Protein AF-A0A5C6XB79-F1 (afdb_monomer_lite)

Sequence (217 aa):
MNAVALRLKPFRTILVDLIAFAVGLALALYGEWRAEELVWTLWLASLLVGGGTLLTMIFHDAFWPPEMENYGVPGPAFRVAKALALIIFFSIHFGMFHAIHAVFVWAFLPLAEEPSPALAWKYLPSMLPFVLMLAVGARERLLKSVRSFEPMAPYANVFRMHLLIFFFAGAAYFKLSPLWIFIVVYVVYFFPLRPKAKDEVSEPSASAEGARVSAAR

pLDDT: mean 78.88, std 11.83, range [42.53, 96.38]

Radius of gyration: 22.37 Å; chains: 1; bounding box: 43×63×68 Å

Organism: NCBI:txid2600176

InterPro domains:
  IPR045466 Protein of unknown function DUF6498 [PF20108] (18-185)

Foldseek 3Di:
DDPQDKDFDDPVLLVLLVVLLVVLVVLCVVVVPDPLNVLLLVLVLCVVLLVLLLVLLLVCCVVPPPDDDPPVDPSVVVSVVVNVVSVVCCCVPVVVVSLVVQVLSCVQRNPDPDDDPCVSVVCCVVSVVSSVSVSSSCVVVSVCSNPDDDPCVVVVVVVLSVVLSVVSSVCSVVVPDVVVNSVVCCCSRSPRIDRDPPPPPPPPPVVVVVVVVVVVD

Structure (mmCIF, N/CA/C/O backbone):
data_AF-A0A5C6XB79-F1
#
_entry.id   AF-A0A5C6XB79-F1
#
loop_
_atom_site.group_PDB
_atom_site.id
_atom_site.type_symbol
_atom_site.label_atom_id
_atom_site.label_alt_id
_atom_site.label_comp_id
_atom_site.label_asym_id
_atom_site.label_entity_id
_atom_site.label_seq_id
_atom_site.pdbx_PDB_ins_code
_atom_site.Cartn_x
_atom_site.Cartn_y
_atom_site.Cartn_z
_atom_site.occupancy
_atom_site.B_iso_or_equiv
_atom_site.auth_seq_id
_atom_site.auth_comp_id
_atom_site.auth_asym_id
_atom_site.auth_atom_id
_atom_site.pdbx_PDB_model_num
ATOM 1 N N . MET A 1 1 ? -22.048 -20.430 -15.921 1.00 42.53 1 MET A N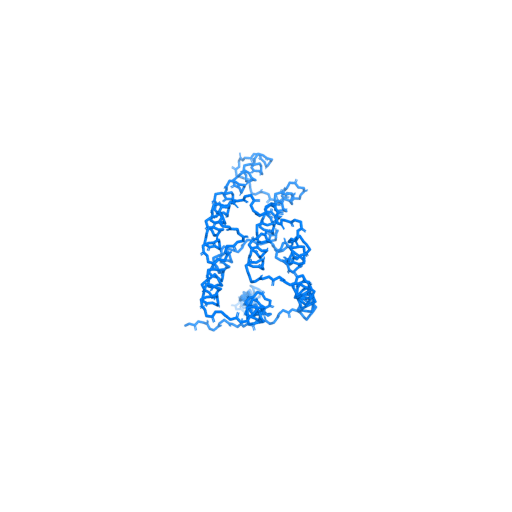 1
ATOM 2 C CA . MET A 1 1 ? -21.186 -19.843 -14.869 1.00 42.53 1 MET A CA 1
ATOM 3 C C . MET A 1 1 ? -20.152 -20.892 -14.494 1.00 42.53 1 MET A C 1
ATOM 5 O O . MET A 1 1 ? -20.540 -21.936 -13.993 1.00 42.53 1 MET A O 1
ATOM 9 N N . ASN A 1 2 ? -18.874 -20.684 -14.820 1.00 44.94 2 ASN A N 1
ATOM 10 C CA . ASN A 1 2 ? -17.821 -21.651 -14.488 1.00 44.94 2 ASN A CA 1
ATOM 11 C C . ASN A 1 2 ? -17.489 -21.532 -12.998 1.00 44.94 2 ASN A C 1
ATOM 13 O O . ASN A 1 2 ? -17.161 -20.439 -12.536 1.00 44.94 2 ASN A O 1
ATOM 17 N N . ALA A 1 3 ? -17.589 -22.632 -12.254 1.00 52.16 3 ALA A N 1
ATOM 18 C CA . ALA A 1 3 ? -17.181 -22.666 -10.856 1.00 52.16 3 ALA A CA 1
ATOM 19 C C . ALA A 1 3 ? -15.677 -22.360 -10.765 1.00 52.16 3 ALA A C 1
ATOM 21 O O . ALA A 1 3 ? -14.851 -23.073 -11.336 1.00 52.16 3 ALA A O 1
ATOM 22 N N . VAL A 1 4 ? -15.318 -21.274 -10.079 1.00 56.50 4 VAL A N 1
ATOM 23 C CA . VAL A 1 4 ? -13.918 -20.945 -9.793 1.00 56.50 4 VAL A CA 1
ATOM 24 C C . VAL A 1 4 ? -13.419 -21.971 -8.782 1.00 56.50 4 VAL A C 1
ATOM 26 O O . VAL A 1 4 ? -13.780 -21.914 -7.609 1.00 56.50 4 VAL A O 1
ATOM 29 N N . ALA A 1 5 ? -12.612 -22.934 -9.228 1.00 67.44 5 ALA A N 1
ATOM 30 C CA . ALA A 1 5 ? -11.935 -23.844 -8.314 1.00 67.44 5 ALA A CA 1
ATOM 31 C C . ALA A 1 5 ? -10.962 -23.029 -7.448 1.00 67.44 5 ALA A C 1
ATOM 33 O O . ALA A 1 5 ? -10.125 -22.289 -7.966 1.00 67.44 5 ALA A O 1
ATOM 34 N N . LEU A 1 6 ? -11.088 -23.136 -6.129 1.00 72.88 6 LEU A N 1
ATOM 35 C CA . LEU A 1 6 ? -10.254 -22.412 -5.175 1.00 72.88 6 LEU A CA 1
ATOM 36 C C . LEU A 1 6 ? -9.150 -23.342 -4.659 1.00 72.88 6 LEU A C 1
ATOM 38 O O . LEU A 1 6 ? -9.417 -24.480 -4.279 1.00 72.88 6 LEU A O 1
ATOM 42 N N . ARG A 1 7 ? -7.903 -22.864 -4.640 1.00 78.31 7 ARG A N 1
ATOM 43 C CA . ARG A 1 7 ? -6.744 -23.583 -4.090 1.00 78.31 7 ARG A CA 1
ATOM 44 C C . ARG A 1 7 ? -6.213 -22.850 -2.862 1.00 78.31 7 ARG A C 1
ATOM 46 O O . ARG A 1 7 ? -6.082 -21.626 -2.877 1.00 78.31 7 ARG A O 1
ATOM 53 N N . LEU A 1 8 ? -5.857 -23.601 -1.823 1.00 77.94 8 LEU A N 1
ATOM 54 C CA . LEU A 1 8 ? -5.193 -23.053 -0.641 1.00 77.94 8 LEU A CA 1
ATOM 55 C C . LEU A 1 8 ? -3.752 -22.624 -0.955 1.00 77.94 8 LEU A C 1
ATOM 57 O O . LEU A 1 8 ? -3.039 -23.266 -1.733 1.00 77.94 8 LEU A O 1
ATOM 61 N N . LYS A 1 9 ? -3.311 -21.531 -0.326 1.00 79.06 9 LYS A N 1
ATOM 62 C CA . LYS A 1 9 ? -1.898 -21.119 -0.292 1.00 79.06 9 LYS A CA 1
ATOM 63 C C . LYS A 1 9 ? -1.005 -22.232 0.301 1.00 79.06 9 LYS A C 1
ATOM 65 O O . LYS A 1 9 ? -1.481 -23.034 1.103 1.00 79.06 9 LYS A O 1
ATOM 70 N N . PRO A 1 10 ? 0.303 -22.264 -0.027 1.00 85.31 10 PRO A N 1
ATOM 71 C CA . PRO A 1 10 ? 1.254 -23.127 0.672 1.00 85.31 10 PRO A CA 1
ATOM 72 C C . PRO A 1 10 ? 1.228 -22.872 2.184 1.00 85.31 10 PRO A C 1
ATOM 74 O O . PRO A 1 10 ? 1.176 -21.714 2.603 1.00 85.31 10 PRO A O 1
ATOM 77 N N . PHE A 1 11 ? 1.328 -23.929 2.997 1.00 84.88 11 PHE A N 1
ATOM 78 C CA . PHE A 1 11 ? 1.241 -23.828 4.462 1.00 84.88 11 PHE A CA 1
ATOM 79 C C . PHE A 1 11 ? 2.228 -22.812 5.050 1.00 84.88 11 PHE A C 1
ATOM 81 O O . PHE A 1 11 ? 1.847 -22.000 5.883 1.00 84.88 11 PHE A O 1
ATOM 88 N N . ARG A 1 12 ? 3.471 -22.776 4.551 1.00 86.31 12 ARG A N 1
ATOM 89 C CA . ARG A 1 12 ? 4.476 -21.786 4.970 1.00 86.31 12 ARG A CA 1
ATOM 90 C C . ARG A 1 12 ? 4.001 -20.346 4.755 1.00 86.31 12 ARG A C 1
ATOM 92 O O . ARG A 1 12 ? 4.211 -19.509 5.623 1.00 86.31 12 ARG A O 1
ATOM 99 N N . THR A 1 13 ? 3.370 -20.046 3.620 1.00 82.94 13 THR A N 1
ATOM 100 C CA . THR A 1 13 ? 2.828 -18.707 3.355 1.00 82.94 13 THR A CA 1
ATOM 101 C C . THR A 1 13 ? 1.696 -18.391 4.323 1.00 82.94 13 THR A C 1
ATOM 103 O O . THR A 1 13 ? 1.698 -17.312 4.899 1.00 82.94 13 THR A O 1
ATOM 106 N N . ILE A 1 14 ? 0.783 -19.341 4.549 1.00 83.69 14 ILE A N 1
ATOM 107 C CA . ILE A 1 14 ? -0.312 -19.185 5.518 1.00 83.69 14 ILE A CA 1
ATOM 108 C C . ILE A 1 14 ? 0.248 -18.910 6.915 1.00 83.69 14 ILE A C 1
ATOM 110 O O . ILE A 1 14 ? -0.222 -18.001 7.584 1.00 83.69 14 ILE A O 1
ATOM 114 N N . LEU A 1 15 ? 1.275 -19.649 7.336 1.00 86.56 15 LEU A N 1
ATOM 115 C CA . LEU A 1 15 ? 1.898 -19.481 8.643 1.00 86.56 15 LEU A CA 1
ATOM 116 C C . LEU A 1 15 ? 2.548 -18.103 8.794 1.00 86.56 15 LEU A C 1
ATOM 118 O O . LEU A 1 15 ? 2.352 -17.455 9.815 1.00 86.56 15 LEU A O 1
ATOM 122 N N . VAL A 1 16 ? 3.281 -17.623 7.784 1.00 86.12 16 VAL A N 1
ATOM 123 C CA . VAL A 1 16 ? 3.853 -16.266 7.833 1.00 86.12 16 VAL A CA 1
ATOM 124 C C . VAL A 1 16 ? 2.749 -15.209 7.856 1.00 86.12 16 VAL A C 1
ATOM 126 O O . VAL A 1 16 ? 2.846 -14.267 8.632 1.00 86.12 16 VAL A O 1
ATOM 129 N N . ASP A 1 17 ? 1.698 -15.374 7.052 1.00 81.19 17 ASP A N 1
ATOM 130 C CA . ASP A 1 17 ? 0.551 -14.462 7.015 1.00 81.19 17 ASP A CA 1
ATOM 131 C C . ASP A 1 17 ? -0.180 -14.435 8.379 1.00 81.19 17 ASP A C 1
ATOM 133 O O . ASP A 1 17 ? -0.560 -13.367 8.854 1.00 81.19 17 ASP A O 1
ATOM 137 N N . LEU A 1 18 ? -0.308 -15.590 9.045 1.00 83.12 18 LEU A N 1
ATOM 138 C CA . LEU A 1 18 ? -0.869 -15.732 10.394 1.00 83.12 18 LEU A CA 1
ATOM 139 C C . LEU A 1 18 ? -0.003 -15.070 11.464 1.00 83.12 18 LEU A C 1
ATOM 141 O O . LEU A 1 18 ? -0.534 -14.355 12.307 1.00 83.12 18 LEU A O 1
ATOM 145 N N . ILE A 1 19 ? 1.313 -15.298 11.437 1.00 87.12 19 ILE A N 1
ATOM 146 C CA . ILE A 1 19 ? 2.248 -14.687 12.391 1.00 87.12 19 ILE A CA 1
ATOM 147 C C . ILE A 1 19 ? 2.236 -13.171 12.222 1.00 87.12 19 ILE A C 1
ATOM 149 O O . ILE A 1 19 ? 2.107 -12.448 13.206 1.00 87.12 19 ILE A O 1
ATOM 153 N N . ALA A 1 20 ? 2.323 -12.698 10.978 1.00 82.75 20 ALA A N 1
ATOM 154 C CA . ALA A 1 20 ? 2.242 -11.284 10.654 1.00 82.75 20 ALA A CA 1
ATOM 155 C C . ALA A 1 20 ? 0.947 -10.700 11.239 1.00 82.75 20 ALA A C 1
ATOM 157 O O . ALA A 1 20 ? 1.012 -9.794 12.064 1.00 82.75 20 ALA A O 1
ATOM 158 N N . PHE A 1 21 ? -0.209 -11.299 10.936 1.00 80.31 21 PHE A N 1
ATOM 159 C CA . PHE A 1 21 ? -1.494 -10.884 11.495 1.00 80.31 21 PHE A CA 1
ATOM 160 C C . PHE A 1 21 ? -1.521 -10.867 13.030 1.00 80.31 21 PHE A C 1
ATOM 162 O O . PHE A 1 21 ? -1.914 -9.858 13.608 1.00 80.31 21 PHE A O 1
ATOM 169 N N . ALA A 1 22 ? -1.090 -11.945 13.689 1.00 84.31 22 ALA A N 1
ATOM 170 C CA . ALA A 1 22 ? -1.098 -12.052 15.146 1.00 84.31 22 ALA A CA 1
ATOM 171 C C . ALA A 1 22 ? -0.242 -10.960 15.799 1.00 84.31 22 ALA A C 1
ATOM 173 O O . ALA A 1 22 ? -0.663 -10.358 16.783 1.00 84.31 22 ALA A O 1
ATOM 174 N N . VAL A 1 23 ? 0.919 -10.654 15.216 1.00 85.25 23 VAL A N 1
ATOM 175 C CA . VAL A 1 23 ? 1.781 -9.558 15.669 1.00 85.25 23 VAL A CA 1
ATOM 176 C C . VAL A 1 23 ? 1.095 -8.207 15.475 1.00 85.25 23 VAL A C 1
ATOM 178 O O . VAL A 1 23 ? 1.094 -7.395 16.393 1.00 85.25 23 VAL A O 1
ATOM 181 N N . GLY A 1 24 ? 0.468 -7.959 14.323 1.00 79.56 24 GLY A N 1
ATOM 182 C CA . GLY A 1 24 ? -0.265 -6.708 14.094 1.00 79.56 24 GLY A CA 1
ATOM 183 C C . GLY A 1 24 ? -1.445 -6.530 15.034 1.00 79.56 24 GLY A C 1
ATOM 184 O O . GLY A 1 24 ? -1.649 -5.438 15.551 1.00 79.56 24 GLY A O 1
ATOM 185 N N . LEU A 1 25 ? -2.197 -7.603 15.278 1.00 81.75 25 LEU A N 1
ATOM 186 C CA . LEU A 1 25 ? -3.297 -7.602 16.232 1.00 81.75 25 LEU A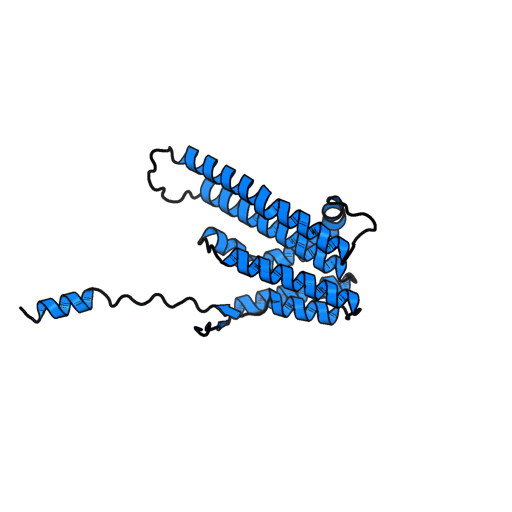 CA 1
ATOM 187 C C . LEU A 1 25 ? -2.780 -7.338 17.648 1.00 81.75 25 LEU A C 1
ATOM 189 O O . LEU A 1 25 ? -3.335 -6.494 18.338 1.00 81.75 25 LEU A O 1
ATOM 193 N N . ALA A 1 26 ? -1.698 -7.999 18.065 1.00 85.75 26 ALA A N 1
ATOM 194 C CA . ALA A 1 26 ? -1.083 -7.766 19.367 1.00 85.75 26 ALA A CA 1
ATOM 195 C C . ALA A 1 26 ? -0.612 -6.314 19.527 1.00 85.75 26 ALA A C 1
ATOM 197 O O . ALA A 1 26 ? -0.852 -5.719 20.570 1.00 85.75 26 ALA A O 1
ATOM 198 N N . LEU A 1 27 ? -0.003 -5.723 18.493 1.00 83.69 27 LEU A N 1
ATOM 199 C CA . LEU A 1 27 ? 0.408 -4.316 18.496 1.00 83.69 27 LEU A CA 1
ATOM 200 C C . LEU A 1 27 ? -0.786 -3.366 18.582 1.00 83.69 27 LEU A C 1
ATOM 202 O O . LEU A 1 27 ? -0.742 -2.412 19.350 1.00 83.69 27 LEU A O 1
ATOM 206 N N . ALA A 1 28 ? -1.851 -3.637 17.829 1.00 80.69 28 ALA A N 1
ATOM 207 C CA . ALA A 1 28 ? -3.057 -2.822 17.862 1.00 80.69 28 ALA A CA 1
ATOM 208 C C . ALA A 1 28 ? -3.767 -2.908 19.221 1.00 80.69 28 ALA A C 1
ATOM 210 O O . ALA A 1 28 ? -4.210 -1.893 19.743 1.00 80.69 28 ALA A O 1
ATOM 211 N N . LEU A 1 29 ? -3.832 -4.100 19.822 1.00 83.44 29 LEU A N 1
ATOM 212 C CA . LEU A 1 29 ? -4.389 -4.289 21.163 1.00 83.44 29 LEU A CA 1
ATOM 213 C C . LEU A 1 29 ? -3.518 -3.627 22.235 1.00 83.44 29 LEU A C 1
ATOM 215 O O . LEU A 1 29 ? -4.048 -2.963 23.117 1.00 83.44 29 LEU A O 1
ATOM 219 N N . TYR A 1 30 ? -2.194 -3.777 22.146 1.00 87.25 30 TYR A N 1
ATOM 220 C CA . TYR A 1 30 ? -1.245 -3.162 23.076 1.00 87.25 30 TYR A CA 1
ATOM 221 C C . TYR A 1 30 ? -1.253 -1.633 22.993 1.00 87.25 30 TYR A C 1
ATOM 223 O O . TYR A 1 30 ? -1.136 -0.959 24.009 1.00 87.25 30 TYR A O 1
ATOM 231 N N . GLY A 1 31 ? -1.390 -1.084 21.786 1.00 84.44 31 GLY A N 1
ATOM 232 C CA . GLY A 1 31 ? -1.470 0.354 21.557 1.00 84.44 31 GLY A CA 1
ATOM 233 C C . GLY A 1 31 ? -2.858 0.950 21.780 1.00 84.44 31 GLY A C 1
ATOM 234 O O . GLY A 1 31 ? -3.016 2.139 21.530 1.00 84.44 31 GLY A O 1
ATOM 235 N N . GLU A 1 32 ? -3.848 0.144 22.182 1.00 86.19 32 GLU A N 1
ATOM 236 C CA . GLU A 1 32 ? -5.258 0.543 22.307 1.00 86.19 32 GLU A CA 1
ATOM 237 C C . GLU A 1 32 ? -5.812 1.208 21.035 1.00 86.19 32 GLU A C 1
ATOM 239 O O . GLU A 1 32 ? -6.599 2.153 21.086 1.00 86.19 32 GLU A O 1
ATOM 244 N N . TRP A 1 33 ? -5.390 0.707 19.870 1.00 83.00 33 TRP A N 1
ATOM 245 C CA . TRP A 1 33 ? -5.723 1.325 18.594 1.00 83.00 33 TRP A CA 1
ATOM 246 C C . TRP A 1 33 ? -7.220 1.290 18.340 1.00 83.00 33 TRP A C 1
ATOM 248 O O . TRP A 1 33 ? -7.883 0.248 18.430 1.00 83.00 33 TRP A O 1
ATOM 258 N N . ARG A 1 34 ? -7.740 2.438 17.928 1.00 83.38 34 ARG A N 1
ATOM 259 C CA . ARG A 1 34 ? -9.128 2.572 17.519 1.00 83.38 34 ARG A CA 1
ATOM 260 C C . ARG A 1 34 ? -9.329 2.082 16.083 1.00 83.38 34 ARG A C 1
ATOM 262 O O . ARG A 1 34 ? -8.390 1.944 15.294 1.00 83.38 34 ARG A O 1
ATOM 269 N N . ALA A 1 35 ? -10.587 1.828 15.723 1.00 78.88 35 ALA A N 1
ATOM 270 C CA . ALA A 1 35 ? -10.951 1.372 14.381 1.00 78.88 35 ALA A CA 1
ATOM 271 C C . ALA A 1 35 ? -10.500 2.359 13.290 1.00 78.88 35 ALA A C 1
ATOM 273 O O . ALA A 1 35 ? -10.052 1.941 12.223 1.00 78.88 35 ALA A O 1
ATOM 274 N N . GLU A 1 36 ? -10.568 3.659 13.573 1.00 83.88 36 GLU A N 1
ATOM 275 C CA . GLU A 1 36 ? -10.122 4.719 12.677 1.00 83.88 36 GLU A CA 1
ATOM 276 C C . GLU A 1 36 ? -8.620 4.583 12.392 1.00 83.88 36 GLU A C 1
ATOM 278 O O . GLU A 1 36 ? -8.208 4.505 11.236 1.00 83.88 36 GLU A O 1
ATOM 283 N N . GLU A 1 37 ? -7.799 4.452 13.435 1.00 84.69 37 GLU A N 1
ATOM 284 C CA . GLU A 1 37 ? -6.339 4.331 13.321 1.00 84.69 37 GLU A CA 1
ATOM 285 C C . GLU A 1 37 ? -5.926 3.117 12.485 1.00 84.69 37 GLU A C 1
ATOM 287 O O . GLU A 1 37 ? -5.025 3.210 11.648 1.00 84.69 37 GLU A O 1
ATOM 292 N N . LEU A 1 38 ? -6.635 1.997 12.629 1.00 80.44 38 LEU A N 1
ATOM 293 C CA . LEU A 1 38 ? -6.409 0.796 11.826 1.00 80.44 38 LEU A CA 1
ATOM 294 C C . LEU A 1 38 ? -6.708 1.017 10.345 1.00 80.44 38 LEU A C 1
ATOM 296 O O . LEU A 1 38 ? -5.900 0.646 9.492 1.00 80.44 38 LEU A O 1
ATOM 300 N N . VAL A 1 39 ? -7.855 1.618 10.024 1.00 83.19 39 VAL A N 1
ATOM 301 C CA . VAL A 1 39 ? -8.249 1.867 8.631 1.00 83.19 39 VAL A CA 1
ATOM 302 C C . VAL A 1 39 ? -7.288 2.850 7.970 1.00 83.19 39 VAL A C 1
ATOM 304 O O . VAL A 1 39 ? -6.845 2.608 6.846 1.00 83.19 39 VAL A O 1
ATOM 307 N N . TRP A 1 40 ? -6.883 3.902 8.680 1.00 86.19 40 TRP A N 1
ATOM 308 C CA . TRP A 1 40 ? -5.874 4.841 8.197 1.00 86.19 40 TRP A CA 1
ATOM 309 C C . TRP A 1 40 ? -4.503 4.195 8.010 1.00 86.19 40 TRP A C 1
ATOM 311 O O . TRP A 1 40 ? -3.822 4.470 7.020 1.00 86.19 40 TRP A O 1
ATOM 321 N N . THR A 1 41 ? -4.123 3.270 8.889 1.00 85.06 41 THR A N 1
ATOM 322 C CA . THR A 1 41 ? -2.882 2.509 8.731 1.00 85.06 41 THR A CA 1
ATOM 323 C C . THR A 1 41 ? -2.936 1.590 7.511 1.00 85.06 41 THR A C 1
ATOM 325 O O . THR A 1 41 ? -1.967 1.509 6.758 1.00 85.06 41 THR A O 1
ATOM 328 N N . LEU A 1 42 ? -4.066 0.920 7.262 1.00 83.81 42 LEU A N 1
ATOM 329 C CA . LEU A 1 42 ? -4.270 0.098 6.063 1.00 83.81 42 LEU A CA 1
ATOM 330 C C . LEU A 1 42 ? -4.228 0.949 4.787 1.00 83.81 42 LEU A C 1
ATOM 332 O O . LEU A 1 42 ? -3.600 0.557 3.799 1.00 83.81 42 LEU A O 1
ATOM 336 N N . TRP A 1 43 ? -4.848 2.131 4.818 1.00 87.62 43 TRP A N 1
ATOM 337 C CA . TRP A 1 43 ? -4.794 3.106 3.732 1.00 87.62 43 TRP A CA 1
ATOM 338 C C . TRP A 1 43 ? -3.344 3.524 3.445 1.00 87.62 43 TRP A C 1
ATOM 340 O O . TRP A 1 43 ? -2.886 3.424 2.303 1.00 87.62 43 TRP A O 1
ATOM 350 N N . LEU A 1 44 ? -2.578 3.886 4.473 1.00 87.06 44 LEU A N 1
ATOM 351 C CA . LEU A 1 44 ? -1.178 4.292 4.349 1.00 87.06 44 LEU A CA 1
ATOM 352 C C . LEU A 1 44 ? -0.274 3.140 3.885 1.00 87.06 44 LEU A C 1
ATOM 354 O O . LEU A 1 44 ? 0.568 3.319 3.006 1.00 87.06 44 LEU A O 1
ATOM 358 N N . ALA A 1 45 ? -0.477 1.934 4.414 1.00 85.50 45 ALA A N 1
ATOM 359 C CA . ALA A 1 45 ? 0.255 0.749 3.986 1.00 85.50 45 ALA A CA 1
ATOM 360 C C . ALA A 1 45 ? 0.024 0.456 2.502 1.00 85.50 45 ALA A C 1
ATOM 362 O O . ALA A 1 45 ? 0.962 0.107 1.789 1.00 85.50 45 ALA A O 1
ATOM 363 N N . SER A 1 46 ? -1.203 0.634 2.006 1.00 85.56 46 SER A N 1
ATOM 364 C CA . SER A 1 46 ? -1.491 0.440 0.586 1.00 85.56 46 SER A CA 1
ATOM 365 C C . SER A 1 46 ? -0.778 1.466 -0.305 1.00 85.56 46 SER A C 1
ATOM 367 O O . SER A 1 46 ? -0.271 1.076 -1.359 1.00 85.56 46 SER A O 1
ATOM 369 N N . LEU A 1 47 ? -0.640 2.722 0.147 1.00 87.56 47 LEU A N 1
ATOM 370 C CA . LEU A 1 47 ? 0.147 3.758 -0.532 1.00 87.56 47 LEU A CA 1
ATOM 371 C C . LEU A 1 47 ? 1.623 3.366 -0.611 1.00 87.56 47 LEU A C 1
ATOM 373 O O . LEU A 1 47 ? 2.216 3.398 -1.687 1.00 87.56 47 LEU A O 1
ATOM 377 N N . LEU A 1 48 ? 2.200 2.941 0.515 1.00 87.19 48 LEU A N 1
ATOM 378 C CA . LEU A 1 48 ? 3.615 2.581 0.602 1.00 87.19 48 LEU A CA 1
ATOM 379 C C . LEU A 1 48 ? 3.939 1.298 -0.170 1.00 87.19 48 LEU A C 1
ATOM 381 O O . LEU A 1 48 ? 4.931 1.252 -0.891 1.00 87.19 48 LEU A O 1
ATOM 385 N N . VAL A 1 49 ? 3.081 0.278 -0.100 1.00 85.00 49 VAL A N 1
ATOM 386 C CA . VAL A 1 49 ? 3.230 -0.950 -0.896 1.00 85.00 49 VAL A CA 1
ATOM 387 C C . VAL A 1 49 ? 3.045 -0.657 -2.387 1.00 85.00 49 VAL A C 1
ATOM 389 O O . VAL A 1 49 ? 3.798 -1.183 -3.205 1.00 85.00 49 VAL A O 1
ATOM 392 N N . GLY A 1 50 ? 2.074 0.182 -2.762 1.00 85.81 50 GLY A N 1
ATOM 393 C CA . GLY A 1 50 ? 1.853 0.599 -4.149 1.00 85.81 50 GLY A CA 1
ATOM 394 C C . GLY A 1 50 ? 3.051 1.359 -4.719 1.00 85.81 50 GLY A C 1
ATOM 395 O O . GLY A 1 50 ? 3.583 0.975 -5.760 1.00 85.81 50 GLY A O 1
ATOM 396 N N . GLY A 1 51 ? 3.533 2.374 -3.998 1.00 89.06 51 GLY A N 1
ATOM 397 C CA . GLY A 1 51 ? 4.720 3.142 -4.378 1.00 89.06 51 GLY A CA 1
ATOM 398 C C . GLY A 1 51 ? 5.978 2.277 -4.417 1.00 89.06 51 GLY A C 1
ATOM 399 O O . GLY A 1 51 ? 6.727 2.316 -5.389 1.00 89.06 51 GLY A O 1
ATOM 400 N N . GLY A 1 52 ? 6.171 1.412 -3.418 1.00 88.69 52 GLY A N 1
ATOM 401 C CA . GLY A 1 52 ? 7.271 0.450 -3.393 1.00 88.69 52 GLY A CA 1
ATOM 402 C C . GLY A 1 52 ? 7.237 -0.519 -4.577 1.00 88.69 52 GLY A C 1
ATOM 403 O O . GLY A 1 52 ? 8.282 -0.826 -5.147 1.00 88.69 52 GLY A O 1
ATOM 404 N N . THR A 1 53 ? 6.045 -0.944 -5.008 1.00 86.06 53 THR A N 1
ATOM 405 C CA . THR A 1 53 ? 5.865 -1.775 -6.210 1.00 86.06 53 THR A CA 1
ATOM 406 C C . THR A 1 53 ? 6.337 -1.041 -7.464 1.00 86.06 53 THR A C 1
ATOM 408 O O . THR A 1 53 ? 7.142 -1.588 -8.215 1.00 86.06 53 THR A O 1
ATOM 411 N N . LEU A 1 54 ? 5.874 0.199 -7.669 1.00 90.00 54 LEU A N 1
ATOM 412 C CA . LEU A 1 54 ? 6.271 1.037 -8.804 1.00 90.00 54 LEU A CA 1
ATOM 413 C C . LEU A 1 54 ? 7.790 1.227 -8.842 1.00 90.00 54 LEU A C 1
ATOM 415 O O . LEU A 1 54 ? 8.415 1.005 -9.877 1.00 90.00 54 LEU A O 1
ATOM 419 N N . LEU A 1 55 ? 8.384 1.605 -7.708 1.00 91.00 55 LEU A N 1
ATOM 420 C CA . LEU A 1 55 ? 9.826 1.808 -7.606 1.00 91.00 55 LEU A CA 1
ATOM 421 C C . LEU A 1 55 ? 10.581 0.520 -7.923 1.00 91.00 55 LEU A C 1
ATOM 423 O O . LEU A 1 55 ? 11.515 0.545 -8.716 1.00 91.00 55 LEU A O 1
ATOM 427 N N . THR A 1 56 ? 10.145 -0.613 -7.371 1.00 88.94 56 THR A N 1
ATOM 428 C CA . THR A 1 56 ? 10.775 -1.913 -7.638 1.00 88.94 56 THR A CA 1
ATOM 429 C C . THR A 1 56 ? 10.724 -2.265 -9.124 1.00 88.94 56 THR A C 1
ATOM 431 O O . THR A 1 56 ? 11.727 -2.725 -9.656 1.00 88.94 56 THR A O 1
ATOM 434 N N . MET A 1 57 ? 9.604 -2.015 -9.815 1.00 87.69 57 MET A N 1
ATOM 435 C CA . MET A 1 57 ? 9.496 -2.231 -11.266 1.00 87.69 57 MET A CA 1
ATOM 436 C C . MET A 1 57 ? 10.476 -1.353 -12.050 1.00 87.69 57 MET A C 1
ATOM 438 O O . MET A 1 57 ? 11.196 -1.855 -12.907 1.00 87.69 57 MET A O 1
ATOM 442 N N . ILE A 1 58 ? 10.531 -0.055 -11.736 1.00 91.12 58 ILE A N 1
ATOM 443 C CA . ILE A 1 58 ? 11.418 0.895 -12.421 1.00 91.12 58 ILE A CA 1
ATOM 444 C C . ILE A 1 58 ? 12.888 0.529 -12.186 1.00 91.12 58 ILE A C 1
ATOM 446 O O . ILE A 1 58 ? 13.667 0.491 -13.135 1.00 91.12 58 ILE A O 1
ATOM 450 N N . PHE A 1 59 ? 13.270 0.228 -10.942 1.00 91.94 59 PHE A N 1
ATOM 451 C CA . PHE A 1 59 ? 14.635 -0.179 -10.612 1.00 91.94 59 PHE A CA 1
ATOM 452 C C . PHE A 1 59 ? 15.003 -1.512 -11.259 1.00 91.94 59 PHE A C 1
ATOM 454 O O . PHE A 1 59 ? 16.089 -1.631 -11.820 1.00 91.94 59 PHE A O 1
ATOM 461 N N . HIS A 1 60 ? 14.107 -2.498 -11.226 1.00 89.31 60 HIS A N 1
ATOM 462 C CA . HIS A 1 60 ? 14.343 -3.780 -11.878 1.00 89.31 60 HIS A CA 1
ATOM 463 C C . HIS A 1 60 ? 14.615 -3.598 -13.376 1.00 89.31 60 HIS A C 1
ATOM 465 O O . HIS A 1 60 ? 15.636 -4.076 -13.856 1.00 89.31 60 HIS A O 1
ATOM 471 N N . ASP A 1 61 ? 13.781 -2.841 -14.094 1.00 89.00 61 ASP A N 1
ATOM 472 C CA . ASP A 1 61 ? 13.971 -2.579 -15.528 1.00 89.00 61 ASP A CA 1
ATOM 473 C C . ASP A 1 61 ? 15.235 -1.757 -15.835 1.00 89.00 61 ASP A C 1
ATOM 475 O O . ASP A 1 61 ? 15.782 -1.842 -16.938 1.00 89.00 61 ASP A O 1
ATOM 479 N N . ALA A 1 62 ? 15.699 -0.944 -14.882 1.00 90.19 62 ALA A N 1
ATOM 480 C CA . ALA A 1 62 ? 16.923 -0.163 -15.021 1.00 90.19 62 ALA A CA 1
ATOM 481 C C . ALA A 1 62 ? 18.190 -1.025 -14.890 1.00 90.19 62 ALA A C 1
ATOM 483 O O . ALA A 1 62 ? 19.134 -0.823 -15.654 1.00 90.19 62 ALA A O 1
ATOM 484 N N . PHE A 1 63 ? 18.214 -1.976 -13.948 1.00 92.12 63 PHE A N 1
ATOM 485 C CA . PHE A 1 63 ? 19.389 -2.813 -13.658 1.00 92.12 63 PHE A CA 1
ATOM 486 C C . PHE A 1 63 ? 19.396 -4.158 -14.401 1.00 92.12 63 PHE A C 1
ATOM 488 O O . PHE A 1 63 ? 20.460 -4.643 -14.776 1.00 92.12 63 PHE A O 1
ATOM 495 N N . TRP A 1 64 ? 18.221 -4.739 -14.644 1.00 90.94 64 TRP A N 1
ATOM 496 C CA . TRP A 1 64 ? 18.005 -5.982 -15.391 1.00 90.94 64 TRP A CA 1
ATOM 497 C C . TRP A 1 64 ? 17.022 -5.729 -16.539 1.00 90.94 64 TRP A C 1
ATOM 499 O O . TRP A 1 64 ? 15.871 -6.172 -16.487 1.00 90.94 64 TRP A O 1
ATOM 509 N N . PRO A 1 65 ? 17.446 -4.984 -17.576 1.00 87.19 65 PRO A N 1
ATOM 510 C CA . PRO A 1 65 ? 16.566 -4.651 -18.681 1.00 87.19 65 PRO A CA 1
ATOM 511 C C . PRO A 1 65 ? 16.100 -5.936 -19.382 1.00 87.19 65 PRO A C 1
ATOM 513 O O . PRO A 1 65 ? 16.942 -6.759 -19.751 1.00 87.19 65 PRO A O 1
ATOM 516 N N . PRO A 1 66 ? 14.784 -6.121 -19.585 1.00 83.69 66 PRO A N 1
ATOM 517 C CA . PRO A 1 66 ? 14.289 -7.234 -20.379 1.00 83.69 66 PRO A CA 1
ATOM 518 C C . PRO A 1 66 ? 14.755 -7.094 -21.831 1.00 83.69 66 PRO A C 1
ATOM 520 O O . PRO A 1 66 ? 15.075 -5.995 -22.297 1.00 83.69 66 PRO A O 1
ATOM 523 N N . GLU A 1 67 ? 14.775 -8.212 -22.553 1.00 83.62 67 GLU A N 1
ATOM 524 C CA . GLU A 1 67 ? 15.012 -8.196 -23.991 1.00 83.62 67 GLU A CA 1
ATOM 525 C C . GLU A 1 67 ? 13.880 -7.411 -24.667 1.00 83.62 67 GLU A C 1
ATOM 527 O O . GLU A 1 67 ? 12.695 -7.641 -24.418 1.00 83.62 67 GLU A O 1
ATOM 532 N N . MET A 1 68 ? 14.261 -6.399 -25.440 1.00 77.50 68 MET A N 1
ATOM 533 C CA . MET A 1 68 ? 13.332 -5.424 -25.996 1.00 77.50 68 MET A CA 1
ATOM 534 C C . MET A 1 68 ? 13.043 -5.773 -27.446 1.00 77.50 68 MET A C 1
ATOM 536 O O . MET A 1 68 ? 13.967 -5.888 -28.251 1.00 77.50 68 MET A O 1
ATOM 540 N N . GLU A 1 69 ? 11.763 -5.858 -27.793 1.00 78.50 69 GLU A N 1
ATOM 541 C CA . GLU A 1 69 ? 11.357 -5.872 -29.192 1.00 78.50 69 GLU A CA 1
ATOM 542 C C . GLU A 1 69 ? 11.781 -4.547 -29.848 1.00 78.50 69 GLU A C 1
ATOM 544 O O . GLU A 1 69 ? 11.643 -3.460 -29.273 1.00 78.50 69 GLU A O 1
ATOM 549 N N . ASN A 1 70 ? 12.397 -4.635 -31.028 1.00 80.75 70 ASN A N 1
ATOM 550 C CA . ASN A 1 70 ? 12.984 -3.472 -31.680 1.00 80.75 70 ASN A CA 1
ATOM 551 C C . ASN A 1 70 ? 11.896 -2.640 -32.369 1.00 80.75 70 ASN A C 1
ATOM 553 O O . ASN A 1 70 ? 11.599 -2.831 -33.544 1.00 80.75 70 ASN A O 1
ATOM 557 N N . TYR A 1 71 ? 11.337 -1.677 -31.640 1.00 79.25 71 TYR A N 1
ATOM 558 C CA . TYR A 1 71 ? 10.367 -0.712 -32.167 1.00 79.25 71 TYR A CA 1
ATOM 559 C C . TYR A 1 71 ? 11.017 0.496 -32.874 1.00 79.25 71 TYR A C 1
ATOM 561 O O . TYR A 1 71 ? 10.384 1.539 -33.013 1.00 79.25 71 TYR A O 1
ATOM 569 N N . GLY A 1 72 ? 12.294 0.414 -33.270 1.00 86.19 72 GLY A N 1
ATOM 570 C CA . GLY A 1 72 ? 13.015 1.526 -33.908 1.00 86.19 72 GLY A CA 1
ATOM 571 C C . GLY A 1 72 ? 13.414 2.661 -32.953 1.00 86.19 72 GLY A C 1
ATOM 572 O O . GLY A 1 72 ? 13.858 3.716 -33.401 1.00 86.19 72 GLY A O 1
ATOM 573 N N . VAL A 1 73 ? 13.284 2.454 -31.639 1.00 84.12 73 VAL A N 1
ATOM 574 C CA . VAL A 1 73 ? 13.685 3.405 -30.590 1.00 84.12 73 VAL A CA 1
ATOM 575 C C . VAL A 1 73 ? 14.877 2.829 -29.821 1.00 84.12 73 VAL A C 1
ATOM 577 O O . VAL A 1 73 ? 14.835 1.653 -29.450 1.00 84.12 73 VAL A O 1
ATOM 580 N N . PRO A 1 74 ? 15.927 3.618 -29.512 1.00 87.25 74 PRO A N 1
ATOM 581 C CA . PRO A 1 74 ? 17.025 3.147 -28.676 1.00 87.25 74 PRO A CA 1
ATOM 582 C C . PRO A 1 74 ? 16.513 2.622 -27.331 1.00 87.25 74 PRO A C 1
ATOM 584 O O . PRO A 1 74 ? 15.786 3.320 -26.620 1.00 87.25 74 PRO A O 1
ATOM 587 N N . GLY A 1 75 ? 16.933 1.413 -26.948 1.00 87.62 75 GLY A N 1
ATOM 588 C CA . GLY A 1 75 ? 16.485 0.750 -25.717 1.00 87.62 75 GLY A CA 1
ATOM 589 C C . GLY A 1 75 ? 16.519 1.636 -24.456 1.00 87.62 75 GLY A C 1
ATOM 590 O O . GLY A 1 75 ? 15.527 1.663 -23.727 1.00 87.62 75 GLY A O 1
ATOM 591 N N . PRO A 1 76 ? 17.593 2.413 -24.194 1.00 89.81 76 PRO A N 1
ATOM 592 C CA . PRO A 1 76 ? 17.628 3.339 -23.059 1.00 89.81 76 PRO A CA 1
ATOM 593 C C . PRO A 1 76 ? 16.535 4.416 -23.100 1.00 89.81 76 PRO A C 1
ATOM 595 O O . PRO A 1 76 ? 15.899 4.672 -22.079 1.00 89.81 76 PRO A O 1
ATOM 598 N N . ALA A 1 77 ? 16.281 5.015 -24.268 1.00 90.50 77 ALA A N 1
ATOM 599 C CA . ALA A 1 77 ? 15.265 6.055 -24.428 1.00 90.50 77 ALA A CA 1
ATOM 600 C C . ALA A 1 77 ? 13.857 5.496 -24.186 1.00 90.50 77 ALA A C 1
ATOM 602 O O . ALA A 1 77 ? 13.065 6.105 -23.465 1.00 90.50 77 ALA A O 1
ATOM 603 N N . PHE A 1 78 ? 13.574 4.297 -24.706 1.00 90.00 78 PHE A N 1
ATOM 604 C CA . PHE A 1 78 ? 12.310 3.615 -24.441 1.00 90.00 78 PHE A CA 1
ATOM 605 C C . PHE A 1 78 ? 12.108 3.343 -22.944 1.00 90.00 78 PHE A C 1
ATOM 607 O O . PHE A 1 78 ? 11.023 3.582 -22.420 1.00 90.00 78 PHE A O 1
ATOM 614 N N . ARG A 1 79 ? 13.142 2.882 -22.226 1.00 89.50 79 ARG A N 1
ATOM 615 C CA . ARG A 1 79 ? 13.044 2.612 -20.779 1.00 89.50 79 ARG A CA 1
ATOM 616 C C . ARG A 1 79 ? 12.729 3.866 -19.972 1.00 89.50 79 ARG A C 1
ATOM 618 O O . ARG A 1 79 ? 11.871 3.814 -19.095 1.00 89.50 79 ARG A O 1
ATOM 625 N N . VAL A 1 80 ? 13.370 4.991 -20.292 1.00 92.25 80 VAL A N 1
ATOM 626 C CA . VAL A 1 80 ? 13.062 6.280 -19.654 1.00 92.25 80 VAL A CA 1
ATOM 627 C C . VAL A 1 80 ? 11.618 6.686 -19.943 1.00 92.25 80 VAL A C 1
ATOM 629 O O . VAL A 1 80 ? 10.882 7.005 -19.012 1.00 92.25 80 VAL A O 1
ATOM 632 N N . ALA A 1 81 ? 11.180 6.609 -21.202 1.00 92.19 81 ALA A N 1
ATOM 633 C CA . ALA A 1 81 ? 9.805 6.931 -21.577 1.00 92.19 81 ALA A CA 1
ATOM 634 C C . ALA A 1 81 ? 8.781 6.038 -20.850 1.00 92.19 81 ALA A C 1
ATOM 636 O O . ALA A 1 81 ? 7.810 6.547 -20.291 1.00 92.19 81 ALA A O 1
ATOM 637 N N . LYS A 1 82 ? 9.028 4.723 -20.779 1.00 91.06 82 LYS A N 1
ATOM 638 C CA . LYS A 1 82 ? 8.206 3.760 -20.031 1.00 91.06 82 LYS A CA 1
ATOM 639 C C . LYS A 1 82 ? 8.146 4.109 -18.543 1.00 91.06 82 LYS A C 1
ATOM 641 O O . LYS A 1 82 ? 7.059 4.127 -17.974 1.00 91.06 82 LYS A O 1
ATOM 646 N N . ALA A 1 83 ? 9.285 4.398 -17.912 1.00 93.81 83 ALA A N 1
ATOM 647 C CA . ALA A 1 83 ? 9.340 4.754 -16.495 1.00 93.81 83 ALA A CA 1
ATOM 648 C C . ALA A 1 83 ? 8.551 6.040 -16.203 1.00 93.81 83 ALA A C 1
ATOM 650 O O . ALA A 1 83 ? 7.754 6.069 -15.268 1.00 93.81 83 ALA A O 1
ATOM 651 N N . LEU A 1 84 ? 8.705 7.074 -17.036 1.00 96.38 84 LEU A N 1
ATOM 652 C CA . LEU A 1 84 ? 7.936 8.315 -16.924 1.00 96.38 84 LEU A CA 1
ATOM 653 C C . LEU A 1 84 ? 6.435 8.068 -17.096 1.00 96.38 84 LEU A C 1
ATOM 655 O O . LEU A 1 84 ? 5.641 8.541 -16.284 1.00 96.38 84 LEU A O 1
ATOM 659 N N . ALA A 1 85 ? 6.045 7.284 -18.103 1.00 93.62 85 ALA A N 1
ATOM 660 C CA . ALA A 1 85 ? 4.650 6.920 -18.323 1.00 93.62 85 ALA A CA 1
ATOM 661 C C . ALA A 1 85 ? 4.059 6.182 -17.110 1.00 93.62 85 ALA A C 1
ATOM 663 O O . ALA A 1 85 ? 2.958 6.515 -16.674 1.00 93.62 85 ALA A O 1
ATOM 664 N N . LEU A 1 86 ? 4.802 5.238 -16.518 1.00 92.31 86 LEU A N 1
ATOM 665 C CA . LEU A 1 86 ? 4.391 4.529 -15.303 1.00 92.31 86 LEU A CA 1
ATOM 666 C C . LEU A 1 86 ? 4.248 5.470 -14.102 1.00 92.31 86 LEU A C 1
ATOM 668 O O . LEU A 1 86 ? 3.259 5.366 -13.382 1.00 92.31 86 LEU A O 1
ATOM 672 N N . ILE A 1 87 ? 5.185 6.401 -13.894 1.00 95.38 87 ILE A N 1
ATOM 673 C CA . ILE A 1 87 ? 5.118 7.386 -12.802 1.00 95.38 87 ILE A CA 1
ATOM 674 C C . ILE A 1 87 ? 3.891 8.284 -12.962 1.00 95.38 87 ILE A C 1
ATOM 676 O O . ILE A 1 87 ? 3.151 8.478 -11.997 1.00 95.38 87 ILE A O 1
ATOM 680 N N . ILE A 1 88 ? 3.647 8.805 -14.166 1.00 95.62 88 ILE A N 1
ATOM 681 C CA . ILE A 1 88 ? 2.506 9.684 -14.450 1.00 95.62 88 ILE A CA 1
ATOM 682 C C . ILE A 1 88 ? 1.197 8.918 -14.260 1.00 95.62 88 ILE A C 1
ATOM 684 O O . ILE A 1 88 ? 0.320 9.372 -13.523 1.00 95.62 88 ILE A O 1
ATOM 688 N N . PHE A 1 89 ? 1.080 7.734 -14.867 1.00 91.88 89 PHE A N 1
ATOM 689 C CA . PHE A 1 89 ? -0.102 6.889 -14.738 1.00 91.88 89 PHE A CA 1
ATOM 690 C C . PHE A 1 89 ? -0.370 6.523 -13.277 1.00 91.88 89 PHE A C 1
ATOM 692 O O . PHE A 1 89 ? -1.496 6.664 -12.811 1.00 91.88 89 PHE A O 1
ATOM 699 N N . PHE A 1 90 ? 0.654 6.110 -12.529 1.00 91.62 90 PHE A N 1
ATOM 700 C CA . PHE A 1 90 ? 0.522 5.803 -11.109 1.00 91.62 90 PHE A CA 1
ATOM 701 C C . PHE A 1 90 ? 0.100 7.038 -10.307 1.00 91.62 90 PHE A C 1
ATOM 703 O O . PHE A 1 90 ? -0.821 6.964 -9.502 1.00 91.62 90 PHE A O 1
ATOM 710 N N . SER A 1 91 ? 0.710 8.195 -10.544 1.00 92.69 91 SER A N 1
ATOM 711 C CA . SER A 1 91 ? 0.385 9.426 -9.813 1.00 92.69 91 SER A CA 1
ATOM 712 C C . SER A 1 91 ? -1.066 9.854 -10.032 1.00 92.69 91 SER A C 1
ATOM 714 O O . SER A 1 91 ? -1.779 10.142 -9.073 1.00 92.69 91 SER A O 1
ATOM 716 N N . ILE A 1 92 ? -1.529 9.836 -11.284 1.00 92.06 92 ILE A N 1
ATOM 717 C CA . ILE A 1 92 ? -2.897 10.231 -11.627 1.00 92.06 92 ILE A CA 1
ATOM 718 C C . ILE A 1 92 ? -3.886 9.151 -11.195 1.00 92.06 92 ILE A C 1
ATOM 720 O O . ILE A 1 92 ? -4.845 9.440 -10.497 1.00 92.06 92 ILE A O 1
ATOM 724 N N . HIS A 1 93 ? -3.683 7.900 -11.591 1.00 86.38 93 HIS A N 1
ATOM 725 C CA . HIS A 1 93 ? -4.680 6.857 -11.377 1.00 86.38 93 HIS A CA 1
ATOM 726 C C . HIS A 1 93 ? -4.632 6.267 -9.968 1.00 86.38 93 HIS A C 1
ATOM 728 O O . HIS A 1 93 ? -5.663 6.064 -9.345 1.00 86.38 93 HIS A O 1
ATOM 734 N N . PHE A 1 94 ? -3.452 5.975 -9.432 1.00 87.88 94 PHE A N 1
ATOM 735 C CA . PHE A 1 94 ? -3.358 5.481 -8.063 1.00 87.88 94 PHE A CA 1
ATOM 736 C C . PHE A 1 94 ? -3.411 6.650 -7.077 1.00 87.88 94 PHE A C 1
ATOM 738 O O . PHE A 1 94 ? -4.278 6.669 -6.212 1.00 87.88 94 PHE A O 1
ATOM 745 N N . GLY A 1 95 ? -2.557 7.663 -7.240 1.00 89.19 95 GLY A N 1
ATOM 746 C CA . GLY A 1 95 ? -2.444 8.779 -6.295 1.00 89.19 95 GLY A CA 1
ATOM 747 C C . GLY A 1 95 ? -3.736 9.583 -6.111 1.00 89.19 95 GLY A C 1
ATOM 748 O O . GLY A 1 95 ? -4.177 9.763 -4.976 1.00 89.19 95 GLY A O 1
ATOM 749 N N . MET A 1 96 ? -4.384 10.023 -7.197 1.00 89.19 96 MET A N 1
ATOM 750 C CA . MET A 1 96 ? -5.628 10.810 -7.110 1.00 89.19 96 MET A CA 1
ATOM 751 C C . MET A 1 96 ? -6.769 10.016 -6.468 1.00 89.19 96 MET A C 1
ATOM 753 O O . MET A 1 96 ? -7.444 10.520 -5.573 1.00 89.19 96 MET A O 1
ATOM 757 N N . PHE A 1 97 ? -6.986 8.769 -6.893 1.00 87.44 97 PHE A N 1
ATOM 758 C CA . PHE A 1 97 ? -8.044 7.933 -6.324 1.00 87.44 97 PHE A CA 1
ATOM 759 C C . PHE A 1 97 ? -7.756 7.587 -4.863 1.00 87.44 97 PHE A C 1
ATOM 761 O O . PHE A 1 97 ? -8.676 7.561 -4.048 1.00 87.44 97 PHE A O 1
ATOM 768 N N . HIS A 1 98 ? -6.485 7.401 -4.505 1.00 86.69 98 HIS A N 1
ATOM 769 C CA . HIS A 1 98 ? -6.076 7.173 -3.124 1.00 86.69 98 HIS A CA 1
ATOM 770 C C . HIS A 1 98 ? -6.325 8.398 -2.236 1.00 86.69 98 HIS A C 1
ATOM 772 O O . HIS A 1 98 ? -6.778 8.253 -1.100 1.00 86.69 98 HIS A O 1
ATOM 778 N N . ALA A 1 99 ? -6.111 9.607 -2.764 1.00 88.12 99 ALA A N 1
ATOM 779 C CA . ALA A 1 99 ? -6.455 10.858 -2.088 1.00 88.12 99 ALA A CA 1
ATOM 780 C C . ALA A 1 99 ? -7.975 11.026 -1.918 1.00 88.12 99 ALA A C 1
ATOM 782 O O . ALA A 1 99 ? -8.432 11.368 -0.831 1.00 88.12 99 ALA A O 1
ATOM 783 N N . ILE A 1 100 ? -8.771 10.715 -2.948 1.00 87.06 100 ILE A N 1
ATOM 784 C CA . ILE A 1 100 ? -10.241 10.697 -2.854 1.00 87.06 100 ILE A CA 1
ATOM 785 C C . ILE A 1 100 ? -10.700 9.687 -1.790 1.00 87.06 100 ILE A C 1
ATOM 787 O O . ILE A 1 100 ? -11.572 9.984 -0.978 1.00 87.06 100 ILE A O 1
ATOM 791 N N . HIS A 1 101 ? -10.084 8.505 -1.736 1.00 83.19 101 HIS A N 1
ATOM 792 C CA . HIS A 1 101 ? -10.355 7.508 -0.697 1.00 83.19 101 HIS A CA 1
ATOM 793 C C . HIS A 1 101 ? -10.032 8.017 0.705 1.00 83.19 101 HIS A C 1
ATOM 795 O O . HIS A 1 101 ? -10.788 7.722 1.626 1.00 83.19 101 HIS A O 1
ATOM 801 N N . ALA A 1 102 ? -8.979 8.818 0.875 1.00 86.06 102 ALA A N 1
ATOM 802 C CA . ALA A 1 102 ? -8.673 9.438 2.163 1.00 86.06 102 ALA A CA 1
ATOM 803 C C . ALA A 1 102 ? -9.809 10.356 2.643 1.00 86.06 102 ALA A C 1
ATOM 805 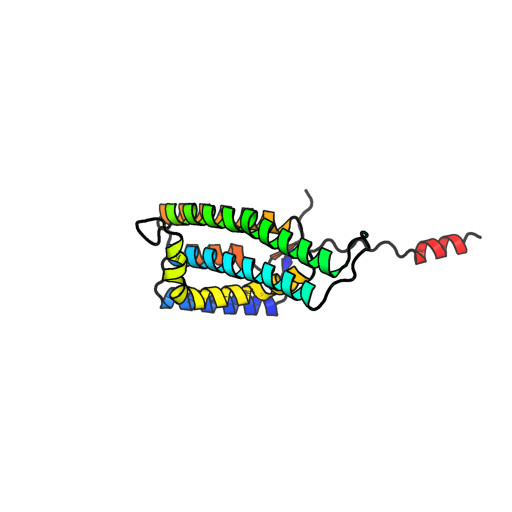O O . ALA A 1 102 ? -10.112 10.369 3.831 1.00 86.06 102 ALA A O 1
ATOM 806 N N . VAL A 1 103 ? -10.480 11.069 1.728 1.00 86.81 103 VAL A N 1
ATOM 807 C CA . VAL A 1 103 ? -11.658 11.893 2.055 1.00 86.81 103 VAL A CA 1
ATOM 808 C C . VAL A 1 103 ? -12.812 11.024 2.551 1.00 86.81 103 VAL A C 1
ATOM 810 O O . VAL A 1 103 ? -13.430 11.360 3.556 1.00 86.81 103 VAL A O 1
ATOM 813 N N . PHE A 1 104 ? -13.082 9.886 1.903 1.00 85.25 104 PHE A N 1
ATOM 814 C CA . PHE A 1 104 ? -14.111 8.950 2.372 1.00 85.25 104 PHE A CA 1
ATOM 815 C C . PHE A 1 104 ? -13.764 8.355 3.736 1.00 85.25 104 PHE A C 1
ATOM 817 O O . PHE A 1 104 ? -14.607 8.347 4.628 1.00 85.25 104 PHE A O 1
ATOM 824 N N . VAL A 1 105 ? -12.527 7.887 3.921 1.00 84.25 105 VAL A N 1
ATOM 825 C CA . VAL A 1 105 ? -12.076 7.361 5.214 1.00 84.25 105 VAL A CA 1
ATOM 826 C C . VAL A 1 105 ? -12.208 8.434 6.289 1.00 84.25 105 VAL A C 1
ATOM 828 O O . VAL A 1 105 ? -12.762 8.147 7.340 1.00 84.25 105 VAL A O 1
ATOM 831 N N . TRP A 1 106 ? -11.790 9.671 6.020 1.00 87.56 106 TRP A N 1
ATOM 832 C CA . TRP A 1 106 ? -11.975 10.784 6.947 1.00 87.56 106 TRP A CA 1
ATOM 833 C C . TRP A 1 106 ? -13.455 11.037 7.270 1.00 87.56 106 TRP A C 1
ATOM 835 O O . TRP A 1 106 ? -13.801 11.180 8.437 1.00 87.56 106 TRP A O 1
ATOM 845 N N . ALA A 1 107 ? -14.336 11.037 6.266 1.00 85.69 107 ALA A N 1
ATOM 846 C CA . ALA A 1 107 ? -15.760 11.319 6.451 1.00 85.69 107 ALA A CA 1
ATOM 847 C C . ALA A 1 107 ? -16.480 10.282 7.335 1.00 85.69 107 ALA A C 1
ATOM 849 O O . ALA A 1 107 ? -17.436 10.630 8.024 1.00 85.69 107 ALA A O 1
ATOM 850 N N . PHE A 1 108 ? -16.037 9.019 7.326 1.00 84.38 108 PHE A N 1
ATOM 851 C CA . PHE A 1 108 ? -16.631 7.949 8.140 1.00 84.38 108 PHE A CA 1
ATOM 852 C C . PHE A 1 108 ? -15.859 7.654 9.433 1.00 84.38 108 PHE A C 1
ATOM 854 O O . PHE A 1 108 ? -16.447 7.179 10.402 1.00 84.38 108 PHE A O 1
ATOM 861 N N . LEU A 1 109 ? -14.546 7.883 9.433 1.00 85.00 109 LEU A N 1
ATOM 862 C CA . LEU A 1 109 ? -13.589 7.491 10.469 1.00 85.00 109 LEU A CA 1
ATOM 863 C C . LEU A 1 109 ? -12.519 8.593 10.639 1.00 85.00 109 LEU A C 1
ATOM 865 O O . LEU A 1 109 ? -11.345 8.394 10.292 1.00 85.00 109 LEU A O 1
ATOM 869 N N . PRO A 1 110 ? -12.899 9.787 11.126 1.00 87.00 110 PRO A N 1
ATOM 870 C CA . PRO A 1 110 ? -11.985 10.920 11.221 1.00 87.00 110 PRO A CA 1
ATOM 871 C C . PRO A 1 110 ? -10.903 10.682 12.286 1.00 87.00 110 PRO A C 1
ATOM 873 O O . PRO A 1 110 ? -11.206 10.393 13.441 1.00 87.00 110 PRO A O 1
ATOM 876 N N . LEU A 1 111 ? -9.628 10.860 11.912 1.00 84.44 111 LEU A N 1
ATOM 877 C CA . LEU A 1 111 ? -8.509 10.927 12.873 1.00 84.44 111 LEU A CA 1
ATOM 878 C C . LEU A 1 111 ? -8.371 12.296 13.540 1.00 84.44 111 LEU A C 1
ATOM 880 O O . LEU A 1 111 ? -7.730 12.423 14.580 1.00 84.44 111 LEU A O 1
ATOM 884 N N . ALA A 1 112 ? -8.920 13.324 12.904 1.00 85.44 112 ALA A N 1
ATOM 885 C CA . ALA A 1 112 ? -8.914 14.693 13.379 1.00 85.44 112 ALA A CA 1
ATOM 886 C C . ALA A 1 112 ? -10.174 15.402 12.883 1.00 85.44 112 ALA A C 1
ATOM 888 O O . ALA A 1 112 ? -10.779 14.984 11.891 1.00 85.44 112 ALA A O 1
ATOM 889 N N . GLU A 1 113 ? -10.530 16.485 13.566 1.00 84.75 113 GLU A N 1
ATOM 890 C CA . GLU A 1 113 ? -11.710 17.298 13.259 1.00 84.75 113 GLU A CA 1
ATOM 891 C C . GLU A 1 113 ? -11.665 17.902 11.855 1.00 84.75 113 GLU A C 1
ATOM 893 O O . GLU A 1 113 ? -12.704 18.037 11.220 1.00 84.75 113 GLU A O 1
ATOM 898 N N . GLU A 1 114 ? -10.470 18.208 11.343 1.00 83.75 114 GLU A N 1
ATOM 899 C CA . GLU A 1 114 ? -10.292 18.767 10.006 1.00 83.75 114 GLU A CA 1
ATOM 900 C C . GLU A 1 114 ? -9.641 17.760 9.047 1.00 83.75 114 GLU A C 1
ATOM 902 O O . GLU A 1 114 ? -8.676 17.078 9.418 1.00 83.75 114 GLU A O 1
ATOM 907 N N . PRO A 1 115 ? -10.113 17.675 7.789 1.00 78.56 115 PRO A N 1
ATOM 908 C CA . PRO A 1 115 ? -9.495 16.829 6.786 1.00 78.56 115 PRO A CA 1
ATOM 909 C C . PRO A 1 115 ? -8.174 17.456 6.348 1.00 78.56 115 PRO A C 1
ATOM 911 O O . PRO A 1 115 ? -8.148 18.505 5.708 1.00 78.56 115 PRO A O 1
ATOM 914 N N . SER A 1 116 ? -7.058 16.794 6.643 1.00 78.25 116 SER A N 1
ATOM 915 C CA . SER A 1 116 ? -5.753 17.224 6.145 1.00 78.25 116 SER A CA 1
ATOM 916 C C . SER A 1 116 ? -4.932 16.041 5.636 1.00 78.25 116 SER A C 1
ATOM 918 O O . SER A 1 116 ? -4.682 15.097 6.389 1.00 78.25 116 SER A O 1
ATOM 920 N N . PRO A 1 117 ? -4.426 16.094 4.388 1.00 66.94 117 PRO A N 1
ATOM 921 C CA . PRO A 1 117 ? -3.481 15.102 3.879 1.00 66.94 117 PRO A CA 1
ATOM 922 C C . PRO A 1 117 ? -2.217 14.977 4.743 1.00 66.94 117 PRO A C 1
ATOM 924 O O . PRO A 1 117 ? -1.594 13.918 4.782 1.00 66.94 117 PRO A O 1
ATOM 927 N N . ALA A 1 118 ? -1.850 16.034 5.477 1.00 77.88 118 ALA A N 1
ATOM 928 C CA . ALA A 1 118 ? -0.695 16.032 6.371 1.00 77.88 118 ALA A CA 1
ATOM 929 C C . ALA A 1 118 ? -0.894 15.157 7.622 1.00 77.88 118 ALA A C 1
ATOM 931 O O . ALA A 1 118 ? 0.088 14.812 8.281 1.00 77.88 118 ALA A O 1
ATOM 932 N N . LEU A 1 119 ? -2.132 14.753 7.940 1.00 78.94 119 LEU A N 1
ATOM 933 C CA . LEU A 1 119 ? -2.409 13.836 9.051 1.00 78.94 119 LEU A CA 1
ATOM 934 C C . LEU A 1 119 ? -1.662 12.518 8.865 1.00 78.94 119 LEU A C 1
ATOM 936 O O . LEU A 1 119 ? -1.025 12.047 9.8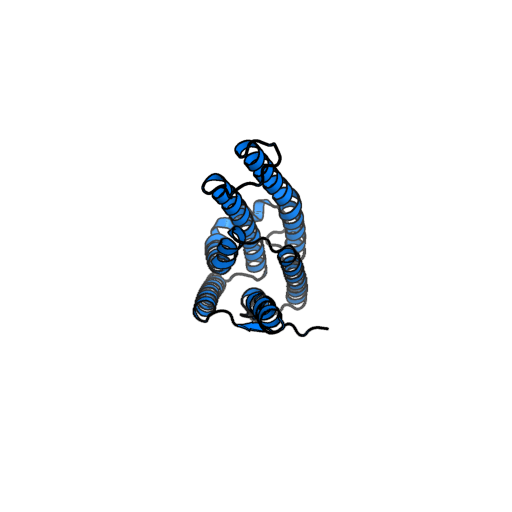01 1.00 78.94 119 LEU A O 1
ATOM 940 N N . ALA A 1 120 ? -1.646 11.969 7.649 1.00 74.12 120 ALA A N 1
ATOM 941 C CA . ALA A 1 120 ? -0.926 10.731 7.369 1.00 74.12 120 ALA A CA 1
ATOM 942 C C . ALA A 1 120 ? 0.564 10.833 7.739 1.00 74.12 120 ALA A C 1
ATOM 944 O O . ALA A 1 120 ? 1.126 9.885 8.279 1.00 74.12 120 ALA A O 1
ATOM 945 N N . TRP A 1 121 ? 1.192 11.996 7.525 1.00 82.31 121 TRP A N 1
ATOM 946 C CA . TRP A 1 121 ? 2.584 12.232 7.918 1.00 82.31 121 TRP A CA 1
ATOM 947 C C . TRP A 1 121 ? 2.767 12.442 9.411 1.00 82.31 121 TRP A C 1
ATOM 949 O O . TRP A 1 121 ? 3.734 11.936 9.977 1.00 82.31 121 TRP A O 1
ATOM 959 N N . LYS A 1 122 ? 1.821 13.114 10.067 1.00 85.25 122 LYS A N 1
ATOM 960 C CA . LYS A 1 122 ? 1.829 13.286 11.522 1.00 85.25 122 LYS A CA 1
ATOM 961 C C . LYS A 1 122 ? 1.751 11.943 12.259 1.00 85.25 122 LYS A C 1
ATOM 963 O O . LYS A 1 122 ? 2.461 11.756 13.242 1.00 85.25 122 LYS A O 1
ATOM 968 N N . TYR A 1 123 ? 0.922 11.016 11.777 1.00 83.31 123 TYR A N 1
ATOM 969 C CA . TYR A 1 123 ? 0.724 9.695 12.387 1.00 83.31 123 TYR A CA 1
ATOM 970 C C . TYR A 1 123 ? 1.626 8.599 11.800 1.00 83.31 123 TYR A C 1
ATOM 972 O O . TYR A 1 123 ? 1.638 7.478 12.303 1.00 83.31 123 TYR A O 1
ATOM 980 N N . LEU A 1 124 ? 2.433 8.898 10.776 1.00 85.00 124 LEU A N 1
ATOM 981 C CA . LEU A 1 124 ? 3.328 7.915 10.161 1.00 85.00 124 LEU A CA 1
ATOM 982 C C . LEU A 1 124 ? 4.221 7.193 11.189 1.00 85.00 124 LEU A C 1
ATOM 984 O O . LEU A 1 124 ? 4.279 5.966 11.115 1.00 85.00 124 LEU A O 1
ATOM 988 N N . PRO A 1 125 ? 4.883 7.865 12.158 1.00 87.75 125 PRO A N 1
ATOM 989 C CA . PRO A 1 125 ? 5.760 7.173 13.102 1.00 87.75 125 PRO A CA 1
ATOM 990 C C . PRO A 1 125 ? 5.035 6.137 13.968 1.00 87.75 125 PRO A C 1
ATOM 992 O O . PRO A 1 125 ? 5.580 5.058 14.196 1.00 87.75 125 PRO A O 1
ATOM 995 N N . SER A 1 126 ? 3.807 6.427 14.415 1.00 84.00 126 SER A N 1
ATOM 996 C CA . SER A 1 126 ? 3.017 5.479 15.211 1.00 84.00 126 SER A CA 1
ATOM 997 C C . SER A 1 126 ? 2.478 4.330 14.359 1.00 84.00 126 SER A C 1
ATOM 999 O O . SER A 1 126 ? 2.410 3.196 14.823 1.00 84.00 126 SER A O 1
ATOM 1001 N N . MET A 1 127 ? 2.159 4.598 13.093 1.00 85.75 127 MET A N 1
ATOM 1002 C CA . MET A 1 127 ? 1.639 3.611 12.146 1.00 85.75 127 MET A CA 1
ATOM 1003 C C . MET A 1 127 ? 2.728 2.697 11.563 1.00 85.75 127 MET A C 1
ATOM 1005 O O . MET A 1 127 ? 2.439 1.578 11.129 1.00 85.75 127 MET A O 1
ATOM 1009 N N . LEU A 1 128 ? 3.986 3.148 11.554 1.00 86.12 128 LEU A N 1
ATOM 1010 C CA . LEU A 1 128 ? 5.088 2.502 10.840 1.00 86.12 128 LEU A CA 1
ATOM 1011 C C . LEU A 1 128 ? 5.306 1.024 11.210 1.00 86.12 128 LEU A C 1
ATOM 1013 O O . LEU A 1 128 ? 5.435 0.224 10.281 1.00 86.12 128 LEU A O 1
ATOM 1017 N N . PRO A 1 129 ? 5.300 0.599 12.493 1.00 84.25 129 PRO A N 1
ATOM 1018 C CA . PRO A 1 129 ? 5.494 -0.812 12.839 1.00 84.25 129 PRO A CA 1
ATOM 1019 C C . PRO A 1 129 ? 4.461 -1.734 12.179 1.00 84.25 129 PRO A C 1
ATOM 1021 O O . PRO A 1 129 ? 4.801 -2.794 11.649 1.00 84.25 129 PRO A O 1
ATOM 1024 N N . PHE A 1 130 ? 3.200 -1.303 12.143 1.00 81.38 130 PHE A N 1
ATOM 1025 C CA . PHE A 1 130 ? 2.121 -2.068 11.527 1.00 81.38 130 PHE A CA 1
ATOM 1026 C C . PHE A 1 130 ? 2.195 -2.021 9.999 1.00 81.38 130 PHE A C 1
ATOM 1028 O O . PHE A 1 130 ? 1.995 -3.042 9.343 1.00 81.38 130 PHE A O 1
ATOM 1035 N N . VAL A 1 131 ? 2.557 -0.875 9.414 1.00 82.62 131 VAL A N 1
ATOM 1036 C CA . VAL A 1 131 ? 2.798 -0.774 7.968 1.00 82.62 131 VAL A CA 1
ATOM 1037 C C . VAL A 1 131 ? 3.908 -1.726 7.521 1.00 82.62 131 VAL A C 1
ATOM 1039 O O . VAL A 1 131 ? 3.748 -2.421 6.518 1.00 82.62 131 VAL A O 1
ATOM 1042 N N . LEU A 1 132 ? 5.018 -1.793 8.258 1.00 84.19 132 LEU A N 1
ATOM 1043 C CA . LEU A 1 132 ? 6.120 -2.705 7.952 1.00 84.19 132 LEU A CA 1
ATOM 1044 C C . LEU A 1 132 ? 5.670 -4.164 8.036 1.00 84.19 132 LEU A C 1
ATOM 1046 O O . LEU A 1 132 ? 5.995 -4.958 7.153 1.00 84.19 132 LEU A O 1
ATOM 1050 N N . MET A 1 133 ? 4.860 -4.512 9.037 1.00 81.12 133 MET A N 1
ATOM 1051 C CA . MET A 1 133 ? 4.263 -5.843 9.126 1.00 81.12 133 MET A CA 1
ATOM 1052 C C . MET A 1 133 ? 3.391 -6.149 7.900 1.00 81.12 133 MET A C 1
ATOM 1054 O O . MET A 1 133 ? 3.557 -7.193 7.261 1.00 81.12 133 MET A O 1
ATOM 1058 N N . LEU A 1 134 ? 2.507 -5.227 7.512 1.00 80.12 134 LEU A N 1
ATOM 1059 C CA . LEU A 1 134 ? 1.670 -5.392 6.323 1.00 80.12 134 LEU A CA 1
ATOM 1060 C C . LEU A 1 134 ? 2.506 -5.520 5.048 1.00 80.12 134 LEU A C 1
ATOM 1062 O O . LEU A 1 134 ? 2.167 -6.319 4.175 1.00 80.12 134 LEU A O 1
ATOM 1066 N N . ALA A 1 135 ? 3.617 -4.788 4.946 1.00 81.06 135 ALA A N 1
ATOM 1067 C CA . ALA A 1 135 ? 4.556 -4.908 3.838 1.00 81.06 135 ALA A CA 1
ATOM 1068 C C . ALA A 1 135 ? 5.197 -6.307 3.786 1.00 81.06 135 ALA A C 1
ATOM 1070 O O . ALA A 1 135 ? 5.288 -6.900 2.708 1.00 81.06 135 ALA A O 1
ATOM 1071 N N . VAL A 1 136 ? 5.548 -6.894 4.937 1.00 83.00 136 VAL A N 1
ATOM 1072 C CA . VAL A 1 136 ? 6.003 -8.294 5.031 1.00 83.00 136 VAL A CA 1
ATOM 1073 C C . VAL A 1 136 ? 4.902 -9.261 4.584 1.00 83.00 136 VAL A C 1
ATOM 1075 O O . VAL A 1 136 ? 5.176 -10.205 3.837 1.00 83.00 136 VAL A O 1
ATOM 1078 N N . GLY A 1 137 ? 3.643 -9.023 4.958 1.00 77.50 137 GLY A N 1
ATOM 1079 C CA . GLY A 1 137 ? 2.495 -9.780 4.441 1.00 77.50 137 GLY A CA 1
ATOM 1080 C C . GLY A 1 137 ? 2.335 -9.647 2.920 1.00 77.50 137 GLY A C 1
ATOM 1081 O O . GLY A 1 137 ? 2.052 -10.620 2.220 1.00 77.50 137 GLY A O 1
ATOM 1082 N N . ALA A 1 138 ? 2.611 -8.462 2.376 1.00 78.12 138 ALA A N 1
ATOM 1083 C CA . ALA A 1 138 ? 2.519 -8.154 0.951 1.00 78.12 138 ALA A CA 1
ATOM 1084 C C . ALA A 1 138 ? 3.739 -8.601 0.120 1.00 78.12 138 ALA A C 1
ATOM 1086 O O . ALA A 1 138 ? 3.703 -8.477 -1.107 1.00 78.12 138 ALA A O 1
ATOM 1087 N N . ARG A 1 139 ? 4.791 -9.160 0.738 1.00 83.88 139 ARG A N 1
ATOM 1088 C CA . ARG A 1 139 ? 6.067 -9.518 0.083 1.00 83.88 139 ARG A CA 1
ATOM 1089 C C . ARG A 1 139 ? 5.906 -10.345 -1.194 1.00 83.88 139 ARG A C 1
ATOM 1091 O O . ARG A 1 139 ? 6.564 -10.077 -2.189 1.00 83.88 139 ARG A O 1
ATOM 1098 N N . GLU A 1 140 ? 5.010 -11.335 -1.206 1.00 79.50 140 GLU A N 1
ATOM 1099 C CA . GLU A 1 140 ? 4.808 -12.172 -2.395 1.00 79.50 140 GLU A CA 1
ATOM 1100 C C . GLU A 1 140 ? 4.199 -11.369 -3.541 1.00 79.50 140 GLU A C 1
ATOM 1102 O O . GLU A 1 140 ? 4.490 -11.637 -4.702 1.00 79.50 140 GLU A O 1
ATOM 1107 N N . ARG A 1 141 ? 3.362 -10.380 -3.220 1.00 72.31 141 ARG A N 1
ATOM 1108 C CA . ARG A 1 141 ? 2.755 -9.486 -4.202 1.00 72.31 141 ARG A CA 1
ATOM 1109 C C . ARG A 1 141 ? 3.811 -8.563 -4.804 1.00 72.31 141 ARG A C 1
ATOM 1111 O O . ARG A 1 141 ? 3.848 -8.456 -6.021 1.00 72.31 141 ARG A O 1
ATOM 1118 N N . LEU A 1 142 ? 4.690 -8.002 -3.969 1.00 75.81 142 LEU A N 1
ATOM 1119 C CA . LEU A 1 142 ? 5.840 -7.190 -4.393 1.00 75.81 142 LEU A CA 1
ATOM 1120 C C . LEU A 1 142 ? 6.814 -7.980 -5.282 1.00 75.81 142 LEU A C 1
ATOM 1122 O O . LEU A 1 142 ? 7.296 -7.476 -6.290 1.00 75.81 142 LEU A O 1
ATOM 1126 N N . LEU A 1 143 ? 7.077 -9.244 -4.944 1.00 79.06 143 LEU A N 1
ATOM 1127 C CA . LEU A 1 143 ? 7.961 -10.105 -5.735 1.00 79.06 143 LEU A CA 1
ATOM 1128 C C . LEU A 1 143 ? 7.318 -10.554 -7.054 1.00 79.06 143 LEU A C 1
ATOM 1130 O O . LEU A 1 143 ? 7.997 -10.668 -8.072 1.00 79.06 143 LEU A O 1
ATOM 1134 N N . LYS A 1 144 ? 6.008 -10.828 -7.055 1.00 74.69 144 LYS A N 1
ATOM 1135 C CA . LYS A 1 144 ? 5.278 -11.258 -8.257 1.00 74.69 144 LYS A CA 1
ATOM 1136 C C . LYS A 1 144 ? 5.008 -10.126 -9.230 1.00 74.69 144 LYS A C 1
ATOM 1138 O O . LYS A 1 144 ? 5.001 -10.371 -10.430 1.00 74.69 144 LYS A O 1
ATOM 1143 N N . SER A 1 145 ? 4.810 -8.907 -8.740 1.00 68.56 145 SER A N 1
ATOM 1144 C CA . SER A 1 145 ? 4.522 -7.751 -9.587 1.00 68.56 145 SER A CA 1
ATOM 1145 C C . SER A 1 145 ? 5.667 -7.415 -10.546 1.00 68.56 145 SER A C 1
ATOM 1147 O O . SER A 1 145 ? 5.426 -6.816 -11.582 1.00 68.56 145 SER A O 1
ATOM 1149 N N . VAL A 1 146 ? 6.892 -7.856 -10.247 1.00 68.19 146 VAL A N 1
ATOM 1150 C CA . VAL A 1 146 ? 8.041 -7.764 -11.163 1.00 68.19 146 VAL A CA 1
ATOM 1151 C C . VAL A 1 146 ? 7.953 -8.782 -12.312 1.00 68.19 146 VAL A C 1
ATOM 1153 O O . VAL A 1 146 ? 8.506 -8.555 -13.380 1.00 68.19 146 VAL A O 1
ATOM 1156 N N . ARG A 1 147 ? 7.265 -9.914 -12.114 1.00 70.19 147 ARG A N 1
ATOM 1157 C CA . ARG A 1 147 ? 7.306 -11.069 -13.029 1.00 70.19 147 ARG A CA 1
ATOM 1158 C C . ARG A 1 147 ? 6.135 -11.149 -14.002 1.00 70.19 147 ARG A C 1
ATOM 1160 O O . ARG A 1 147 ? 6.293 -11.728 -15.069 1.00 70.19 147 ARG A O 1
ATOM 1167 N N . SER A 1 148 ? 4.962 -10.639 -13.637 1.00 68.81 148 SER A N 1
ATOM 1168 C CA . SER A 1 148 ? 3.760 -10.777 -14.467 1.00 68.81 148 SER A CA 1
ATOM 1169 C C . SER A 1 148 ? 2.759 -9.651 -14.220 1.00 68.81 148 SER A C 1
ATOM 1171 O O . SER A 1 148 ? 2.372 -9.402 -13.075 1.00 68.81 148 SER A O 1
ATOM 1173 N N . PHE A 1 149 ? 2.295 -9.016 -15.297 1.00 67.88 149 PHE A N 1
ATOM 1174 C CA . PHE A 1 149 ? 1.197 -8.053 -15.260 1.00 67.88 149 PHE A CA 1
ATOM 1175 C C . PHE A 1 149 ? -0.141 -8.774 -15.467 1.00 67.88 149 PHE A C 1
ATOM 1177 O O . PHE A 1 149 ? -0.377 -9.362 -16.518 1.00 67.88 149 PHE A O 1
ATOM 1184 N N . GLU A 1 150 ? -1.026 -8.720 -14.471 1.00 70.06 150 GLU A N 1
ATOM 1185 C CA . GLU A 1 150 ? -2.396 -9.237 -14.570 1.00 70.06 150 GLU A CA 1
ATOM 1186 C C . GLU A 1 150 ? -3.382 -8.059 -14.678 1.00 70.06 150 GLU A C 1
ATOM 1188 O O . GLU A 1 150 ? -3.642 -7.400 -13.668 1.00 70.06 150 GLU A O 1
ATOM 1193 N N . PRO A 1 151 ? -3.980 -7.784 -15.855 1.00 68.75 151 PRO A N 1
ATOM 1194 C CA . PRO A 1 151 ? -4.792 -6.581 -16.070 1.00 68.75 151 PRO A CA 1
ATOM 1195 C C . PRO A 1 151 ? -6.018 -6.480 -15.156 1.00 68.75 151 PRO A C 1
ATOM 1197 O O . PRO A 1 151 ? -6.456 -5.383 -14.827 1.00 68.75 151 PRO A O 1
ATOM 1200 N N . MET A 1 152 ? -6.589 -7.619 -14.748 1.00 71.75 152 MET A N 1
ATOM 1201 C CA . MET A 1 152 ? -7.827 -7.673 -13.959 1.00 71.75 152 MET A CA 1
ATOM 1202 C C . MET A 1 152 ? -7.600 -7.657 -12.442 1.00 71.75 152 MET A C 1
ATOM 1204 O O . MET A 1 152 ? -8.508 -7.307 -11.683 1.00 71.75 152 MET A O 1
ATOM 1208 N N . ALA A 1 153 ? -6.398 -8.009 -11.979 1.00 68.06 153 ALA A N 1
ATOM 1209 C CA . ALA A 1 153 ? -6.089 -8.082 -10.553 1.00 68.06 153 ALA A CA 1
ATOM 1210 C C . ALA A 1 153 ? -6.293 -6.742 -9.805 1.00 68.06 153 ALA A C 1
ATOM 1212 O O . ALA A 1 153 ? -6.833 -6.771 -8.692 1.00 68.06 153 ALA A O 1
ATOM 1213 N N . PRO A 1 154 ? -5.953 -5.569 -10.385 1.00 68.06 154 PRO A N 1
ATOM 1214 C CA . PRO A 1 154 ? -6.224 -4.278 -9.758 1.00 68.06 154 PRO A CA 1
ATOM 1215 C C . PRO A 1 154 ? -7.716 -4.035 -9.510 1.00 68.06 154 PRO A C 1
ATOM 1217 O O . PRO A 1 154 ? -8.086 -3.646 -8.406 1.00 68.06 154 PRO A O 1
ATOM 1220 N N . TYR A 1 155 ? -8.584 -4.336 -10.481 1.00 70.25 155 TYR A N 1
ATOM 1221 C CA . TYR A 1 155 ? -10.027 -4.081 -10.383 1.00 70.25 155 TYR A CA 1
ATOM 1222 C C . TYR A 1 155 ? -10.690 -4.893 -9.270 1.00 70.25 155 TYR A C 1
ATOM 1224 O O . TYR A 1 155 ? -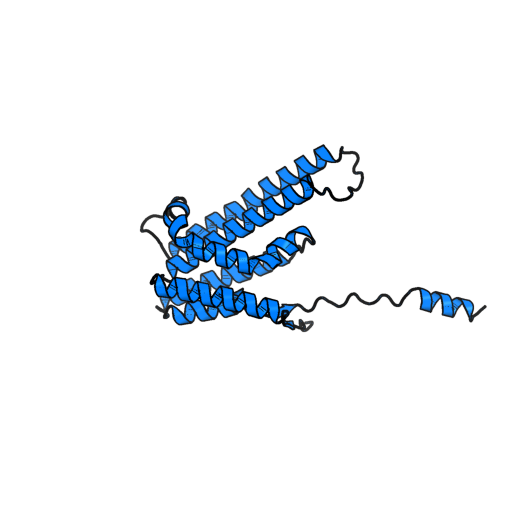11.451 -4.351 -8.467 1.00 70.25 155 TYR A O 1
ATOM 1232 N N . ALA A 1 156 ? -10.347 -6.178 -9.160 1.00 72.81 156 ALA A N 1
ATOM 1233 C CA . ALA A 1 156 ? -10.836 -7.021 -8.072 1.00 72.81 156 ALA A CA 1
ATOM 1234 C C . ALA A 1 156 ? -10.390 -6.491 -6.699 1.00 72.81 156 ALA A C 1
ATOM 1236 O O . ALA A 1 156 ? -11.146 -6.543 -5.727 1.00 72.81 156 ALA A O 1
ATOM 1237 N N . ASN A 1 157 ? -9.169 -5.951 -6.613 1.00 73.25 157 ASN A N 1
ATOM 1238 C CA . ASN A 1 157 ? -8.674 -5.353 -5.382 1.00 73.25 157 ASN A CA 1
ATOM 1239 C C . ASN A 1 157 ? -9.385 -4.033 -5.052 1.00 73.25 157 ASN A C 1
ATOM 1241 O O . ASN A 1 157 ? -9.736 -3.817 -3.898 1.00 73.25 157 ASN A O 1
ATOM 1245 N N . VAL A 1 158 ? -9.650 -3.183 -6.047 1.00 72.38 158 VAL A N 1
ATOM 1246 C CA . VAL A 1 158 ? -10.424 -1.944 -5.877 1.00 72.38 158 VAL A CA 1
ATOM 1247 C C . VAL A 1 158 ? -11.821 -2.260 -5.356 1.00 72.38 158 VAL A C 1
ATOM 1249 O O . VAL A 1 158 ? -12.255 -1.663 -4.374 1.00 72.38 158 VAL A O 1
ATOM 1252 N N . PHE A 1 159 ? -12.506 -3.234 -5.951 1.00 76.12 159 PHE A N 1
ATOM 1253 C CA . PHE A 1 159 ? -13.826 -3.652 -5.490 1.00 76.12 159 PHE A CA 1
ATOM 1254 C C . PHE A 1 159 ? -13.793 -4.158 -4.040 1.00 76.12 159 PHE A C 1
ATOM 1256 O O . PHE A 1 159 ? -14.581 -3.704 -3.212 1.00 76.12 159 PHE A O 1
ATOM 1263 N N . ARG A 1 160 ? -12.821 -5.020 -3.699 1.00 79.62 160 ARG A N 1
ATOM 1264 C CA . ARG A 1 160 ? -12.599 -5.492 -2.320 1.00 79.62 160 ARG A CA 1
ATOM 1265 C C . ARG A 1 160 ? -12.418 -4.328 -1.340 1.00 79.62 160 ARG A C 1
ATOM 1267 O O . ARG A 1 160 ? -13.014 -4.348 -0.267 1.00 79.62 160 ARG A O 1
ATOM 1274 N N . MET A 1 161 ? -11.621 -3.326 -1.713 1.00 76.25 161 MET A N 1
ATOM 1275 C CA . MET A 1 161 ? -11.394 -2.133 -0.892 1.00 76.25 161 MET A CA 1
ATOM 1276 C C . MET A 1 161 ? -12.685 -1.346 -0.652 1.00 76.25 161 MET A C 1
ATOM 1278 O O . MET A 1 161 ? -12.983 -1.012 0.489 1.00 76.25 161 MET A O 1
ATOM 1282 N N . HIS A 1 162 ? -13.484 -1.099 -1.694 1.00 78.19 162 HIS A N 1
ATOM 1283 C CA . HIS A 1 162 ? -14.741 -0.352 -1.558 1.00 78.19 162 HIS A CA 1
ATOM 1284 C C . HIS A 1 162 ? -15.745 -1.082 -0.664 1.00 78.19 162 HIS A C 1
ATOM 1286 O O . HIS A 1 162 ? -16.351 -0.462 0.206 1.00 78.19 162 HIS A O 1
ATOM 1292 N N . LEU A 1 163 ? -15.876 -2.404 -0.817 1.00 83.62 163 LEU A N 1
ATOM 1293 C CA . LEU A 1 163 ? -16.734 -3.203 0.059 1.00 83.62 163 LEU A CA 1
ATOM 1294 C C . LEU A 1 163 ? -16.317 -3.105 1.529 1.00 83.62 163 LEU A C 1
ATOM 1296 O O . LEU A 1 163 ? -17.180 -3.020 2.400 1.00 83.62 163 LEU A O 1
ATOM 1300 N N . LEU A 1 164 ? -15.013 -3.077 1.811 1.00 81.31 164 LEU A N 1
ATOM 1301 C CA . LEU A 1 164 ? -14.518 -2.897 3.174 1.00 81.31 164 LEU A CA 1
ATOM 1302 C C . LEU A 1 164 ? -14.802 -1.503 3.727 1.00 81.31 164 LEU A C 1
ATOM 1304 O O . LEU A 1 164 ? -15.178 -1.396 4.887 1.00 81.31 164 LEU A O 1
ATOM 1308 N N . ILE A 1 165 ? -14.675 -0.449 2.917 1.00 78.25 165 ILE A N 1
ATOM 1309 C CA . ILE A 1 165 ? -15.037 0.912 3.338 1.00 78.25 165 ILE A CA 1
ATOM 1310 C C . ILE A 1 165 ? -16.520 0.965 3.729 1.00 78.25 165 ILE A C 1
ATOM 1312 O O . ILE A 1 165 ? -16.843 1.456 4.808 1.00 78.25 165 ILE A O 1
ATOM 1316 N N . PHE A 1 166 ? -17.416 0.395 2.914 1.00 83.75 166 PHE A N 1
ATOM 1317 C CA . PHE A 1 166 ? -18.843 0.315 3.254 1.00 83.75 166 PHE A CA 1
ATOM 1318 C C . PHE A 1 166 ? -19.101 -0.527 4.506 1.00 83.75 166 PHE A C 1
ATOM 1320 O O . PHE A 1 166 ? -19.916 -0.144 5.345 1.00 83.75 166 PHE A O 1
ATOM 1327 N N . PHE A 1 167 ? -18.386 -1.643 4.663 1.00 87.38 167 PHE A N 1
ATOM 1328 C CA . PHE A 1 167 ? -18.449 -2.447 5.877 1.00 87.38 167 PHE A CA 1
ATOM 1329 C C . PHE A 1 167 ? -18.030 -1.639 7.110 1.00 87.38 167 PHE A C 1
ATOM 1331 O O . PHE A 1 167 ? -18.747 -1.661 8.105 1.00 87.38 167 PHE A O 1
ATOM 1338 N N . PHE A 1 168 ? -16.920 -0.897 7.058 1.00 82.56 168 PHE A N 1
ATOM 1339 C CA . PHE A 1 168 ? -16.461 -0.089 8.188 1.00 82.56 168 PHE A CA 1
ATOM 1340 C C . PHE A 1 168 ? -17.401 1.071 8.499 1.00 82.56 168 PHE A C 1
ATOM 1342 O O . PHE A 1 168 ? -17.669 1.320 9.671 1.00 82.56 168 PHE A O 1
ATOM 1349 N N . ALA A 1 169 ? -17.946 1.734 7.478 1.00 81.25 169 ALA A N 1
ATOM 1350 C CA . ALA A 1 169 ? -18.962 2.766 7.661 1.00 81.25 169 ALA A CA 1
ATOM 1351 C C . ALA A 1 169 ? -20.196 2.202 8.390 1.00 81.25 169 ALA A C 1
ATOM 1353 O O . ALA A 1 169 ? -20.671 2.790 9.360 1.00 81.25 169 ALA A O 1
ATOM 1354 N N . GLY A 1 170 ? -20.667 1.016 7.988 1.00 86.19 170 GLY A N 1
ATOM 1355 C CA . GLY A 1 170 ? -21.738 0.305 8.688 1.00 86.19 170 GLY A CA 1
ATOM 1356 C C . GLY A 1 170 ? -21.343 -0.112 10.108 1.00 86.19 170 GLY A C 1
ATOM 1357 O O . GLY A 1 170 ? -22.099 0.105 11.049 1.00 86.19 170 GLY A O 1
ATOM 1358 N N . ALA A 1 171 ? -20.144 -0.665 10.294 1.00 85.81 171 ALA A N 1
ATOM 1359 C CA . ALA A 1 171 ? -19.640 -1.090 11.597 1.00 85.81 171 ALA A CA 1
ATOM 1360 C C . ALA A 1 171 ? -19.551 0.076 12.591 1.00 85.81 171 ALA A C 1
ATOM 1362 O O . ALA A 1 171 ? -19.941 -0.082 13.748 1.00 85.81 171 ALA A O 1
ATOM 1363 N N . ALA A 1 172 ? -19.095 1.243 12.132 1.00 79.56 172 ALA A N 1
ATOM 1364 C CA . ALA A 1 172 ? -19.066 2.475 12.910 1.00 79.56 172 ALA A CA 1
ATOM 1365 C C . ALA A 1 172 ? -20.484 2.949 13.260 1.00 79.56 172 ALA A C 1
ATOM 1367 O O . ALA A 1 172 ? -20.760 3.244 14.422 1.00 79.56 172 ALA A O 1
ATOM 1368 N N . TYR A 1 173 ? -21.406 2.934 12.289 1.00 85.12 173 TYR A N 1
ATOM 1369 C CA . TYR A 1 173 ? -22.812 3.287 12.504 1.00 85.12 173 TYR A CA 1
ATOM 1370 C C . TYR A 1 173 ? -23.485 2.403 13.570 1.00 85.12 173 TYR A C 1
ATOM 1372 O O . TYR A 1 173 ? -24.178 2.908 14.451 1.00 85.12 173 TYR A O 1
ATOM 1380 N N . PHE A 1 174 ? -23.225 1.092 13.546 1.00 88.88 174 PHE A N 1
ATOM 1381 C CA . PHE A 1 174 ? -23.751 0.130 14.523 1.00 88.88 174 PHE A CA 1
ATOM 1382 C C . PHE A 1 174 ? -22.908 -0.004 15.801 1.00 88.88 174 PHE A C 1
ATOM 1384 O O . PHE A 1 174 ? -23.258 -0.806 16.667 1.00 88.88 174 PHE A O 1
ATOM 1391 N N . LYS A 1 175 ? -21.815 0.759 15.941 1.00 85.88 175 LYS A N 1
ATOM 1392 C CA . LYS A 1 175 ? -20.876 0.686 17.075 1.00 85.88 175 LYS A CA 1
ATOM 1393 C C . LYS A 1 175 ? -20.391 -0.744 17.357 1.00 85.88 175 LYS A C 1
ATOM 1395 O O . LYS A 1 175 ? -20.337 -1.177 18.510 1.00 85.88 175 LYS A O 1
ATOM 1400 N N . LEU A 1 176 ? -20.065 -1.497 16.304 1.00 85.25 176 LEU A N 1
ATOM 1401 C CA . LEU A 1 176 ? -19.533 -2.852 16.450 1.00 85.25 176 LEU A CA 1
ATOM 1402 C C . LEU A 1 176 ? -18.227 -2.834 17.249 1.00 85.25 176 LEU A C 1
ATOM 1404 O O . LEU A 1 176 ? -17.411 -1.922 17.116 1.00 85.25 176 LEU A O 1
ATOM 1408 N N . SER A 1 177 ? -18.013 -3.872 18.061 1.00 81.00 177 SER A N 1
ATOM 1409 C CA . SER A 1 177 ? -16.769 -3.988 18.816 1.00 81.00 177 SER A CA 1
ATOM 1410 C C . SER A 1 177 ? -15.564 -4.140 17.870 1.00 81.00 177 SER A C 1
ATOM 1412 O O . SER A 1 177 ? -15.685 -4.788 16.820 1.00 81.00 177 SER A O 1
ATOM 1414 N N . PRO A 1 178 ? -14.379 -3.609 18.237 1.00 75.62 178 PRO A N 1
ATOM 1415 C CA . PRO A 1 178 ? -13.173 -3.701 17.409 1.00 75.62 178 PRO A CA 1
ATOM 1416 C C . PRO A 1 178 ? -12.833 -5.135 16.986 1.00 75.62 178 PRO A C 1
ATOM 1418 O O . PRO A 1 178 ? -12.374 -5.361 15.870 1.00 75.62 178 PRO A O 1
ATOM 1421 N N . LEU A 1 179 ? -13.130 -6.122 17.838 1.00 79.38 179 LEU A N 1
ATOM 1422 C CA . LEU A 1 179 ? -12.917 -7.542 17.557 1.00 79.38 179 LEU A CA 1
ATOM 1423 C C . LEU A 1 179 ? -13.571 -7.994 16.239 1.00 79.38 179 LEU A C 1
ATOM 1425 O O . LEU A 1 179 ? -12.926 -8.663 15.434 1.00 79.38 179 LEU A O 1
ATOM 1429 N N . TRP A 1 180 ? -14.828 -7.617 15.987 1.00 82.62 180 TRP A N 1
ATOM 1430 C CA . TRP A 1 180 ? -15.534 -8.003 14.758 1.00 82.62 180 TRP A CA 1
ATOM 1431 C C . TRP A 1 180 ? -14.923 -7.360 13.518 1.00 82.62 180 TRP A C 1
ATOM 1433 O O . TRP A 1 180 ? -14.801 -8.004 12.475 1.00 82.62 180 TRP A O 1
ATOM 1443 N N . ILE A 1 181 ? -14.486 -6.108 13.652 1.00 80.38 181 ILE A N 1
ATOM 1444 C CA . ILE A 1 181 ? -13.784 -5.371 12.603 1.00 80.38 181 ILE A CA 1
ATOM 1445 C C . ILE A 1 181 ? -12.486 -6.109 12.242 1.00 80.38 181 ILE A C 1
ATOM 1447 O O . ILE A 1 181 ? -12.249 -6.389 11.066 1.00 80.38 181 ILE A O 1
ATOM 1451 N N . PHE A 1 182 ? -11.697 -6.524 13.238 1.00 74.69 182 PHE A N 1
ATOM 1452 C CA . PHE A 1 182 ? -10.476 -7.309 13.026 1.00 74.69 182 PHE A CA 1
ATOM 1453 C C . PHE A 1 182 ? -10.732 -8.655 12.344 1.00 74.69 182 PHE A C 1
ATOM 1455 O O . PHE A 1 182 ? -10.000 -9.019 11.422 1.00 74.69 182 PHE A O 1
ATOM 1462 N N . ILE A 1 183 ? -11.770 -9.386 12.761 1.00 81.19 183 ILE A N 1
ATOM 1463 C CA . ILE A 1 183 ? -12.125 -10.683 12.169 1.00 81.19 183 ILE A CA 1
ATOM 1464 C C . ILE A 1 183 ? -12.468 -10.520 10.684 1.00 81.19 183 ILE A C 1
ATOM 1466 O O . ILE A 1 183 ? -11.970 -11.278 9.851 1.00 81.19 183 ILE A O 1
ATOM 1470 N N . VAL A 1 184 ? -13.273 -9.519 10.321 1.00 84.38 184 VAL A N 1
ATOM 1471 C CA . VAL A 1 184 ? -13.639 -9.288 8.915 1.00 84.38 184 VAL A CA 1
ATOM 1472 C C . VAL A 1 184 ? -12.428 -8.868 8.090 1.00 84.38 184 VAL A C 1
ATOM 1474 O O . VAL A 1 184 ? -12.213 -9.415 7.008 1.00 84.38 184 VAL A O 1
ATOM 1477 N N . VAL A 1 185 ? -11.588 -7.967 8.606 1.00 75.75 185 VAL A N 1
ATOM 1478 C CA . VAL A 1 185 ? -10.330 -7.591 7.940 1.00 75.75 185 VAL A CA 1
ATOM 1479 C C . VAL A 1 185 ? -9.464 -8.820 7.685 1.00 75.75 185 VAL A C 1
ATOM 1481 O O . VAL A 1 185 ? -8.958 -8.988 6.574 1.00 75.75 185 VAL A O 1
ATOM 1484 N N . TYR A 1 186 ? -9.347 -9.718 8.665 1.00 72.38 186 TYR A N 1
ATOM 1485 C CA . TYR A 1 186 ? -8.619 -10.971 8.509 1.00 72.38 186 TYR A CA 1
ATOM 1486 C C . TYR A 1 186 ? -9.191 -11.835 7.379 1.00 72.38 186 TYR A C 1
ATOM 1488 O O . TYR A 1 186 ? -8.469 -12.221 6.457 1.00 72.38 186 TYR A O 1
ATOM 1496 N N . VAL A 1 187 ? -10.497 -12.101 7.407 1.00 78.81 187 VAL A N 1
ATOM 1497 C CA . VAL A 1 187 ? -11.169 -12.938 6.401 1.00 78.81 187 VAL A CA 1
ATOM 1498 C C . VAL A 1 187 ? -11.093 -12.318 5.002 1.00 78.81 187 VAL A 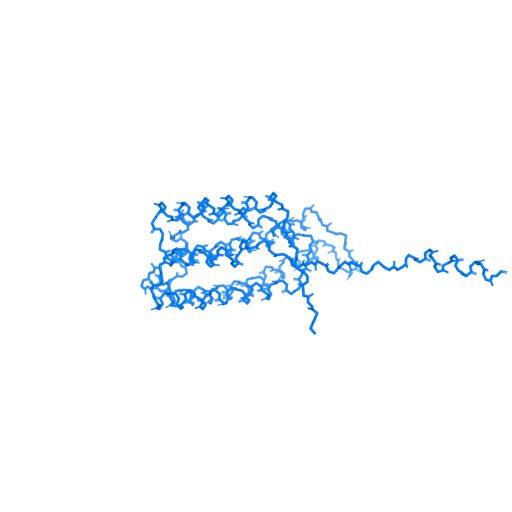C 1
ATOM 1500 O O . VAL A 1 187 ? -11.025 -13.029 4.006 1.00 78.81 187 VAL A O 1
ATOM 1503 N N . VAL A 1 188 ? -11.063 -10.996 4.874 1.00 76.81 188 VAL A N 1
ATOM 1504 C CA . VAL A 1 188 ? -11.025 -10.365 3.550 1.00 76.81 188 VAL A CA 1
ATOM 1505 C C . VAL A 1 188 ? -9.602 -10.275 2.985 1.00 76.81 188 VAL A C 1
ATOM 1507 O O . VAL A 1 188 ? -9.414 -10.461 1.779 1.00 76.81 188 VAL A O 1
ATOM 1510 N N . TYR A 1 189 ? -8.591 -10.018 3.822 1.00 68.88 189 TYR A N 1
ATOM 1511 C CA . TYR A 1 189 ? -7.209 -9.817 3.362 1.00 68.88 189 TYR A CA 1
ATOM 1512 C C . TYR A 1 189 ? -6.324 -11.054 3.429 1.00 68.88 189 TYR A C 1
ATOM 1514 O O . TYR A 1 189 ? -5.484 -11.263 2.550 1.00 68.88 189 TYR A O 1
ATOM 1522 N N . PHE A 1 190 ? -6.475 -11.856 4.477 1.00 68.19 190 PHE A N 1
ATOM 1523 C CA . PHE A 1 190 ? -5.543 -12.933 4.795 1.00 68.19 190 PHE A CA 1
ATOM 1524 C C . PHE A 1 190 ? -6.090 -14.311 4.437 1.00 68.19 190 PHE A C 1
ATOM 1526 O O . PHE A 1 190 ? -5.318 -15.273 4.382 1.00 68.19 190 PHE A O 1
ATOM 1533 N N . PHE A 1 191 ? -7.384 -14.415 4.124 1.00 71.25 191 PHE A N 1
ATOM 1534 C CA . PHE A 1 191 ? -8.007 -15.698 3.839 1.00 71.25 191 PHE A CA 1
ATOM 1535 C C . PHE A 1 191 ? -7.310 -16.413 2.668 1.00 71.25 191 PHE A C 1
ATOM 1537 O O . PHE A 1 191 ? -7.049 -15.816 1.618 1.00 71.25 191 PHE A O 1
ATOM 1544 N N . PRO A 1 192 ? -6.939 -17.694 2.840 1.00 63.38 192 PRO A N 1
ATOM 1545 C CA . PRO A 1 192 ? -5.892 -18.347 2.053 1.00 63.38 192 PRO A CA 1
ATOM 1546 C C . PRO A 1 192 ? -6.347 -18.822 0.668 1.00 63.38 192 PRO A C 1
ATOM 1548 O O . PRO A 1 192 ? -5.688 -19.673 0.066 1.00 63.38 192 PRO A O 1
ATOM 1551 N N . LEU A 1 193 ? -7.458 -18.302 0.151 1.00 64.25 193 LEU A N 1
ATOM 1552 C CA . LEU A 1 193 ? -8.014 -18.735 -1.119 1.00 64.25 193 LEU A CA 1
ATOM 1553 C C . LEU A 1 193 ? -7.313 -18.052 -2.293 1.00 64.25 193 LEU A C 1
ATOM 1555 O O . LEU A 1 193 ? -7.233 -16.826 -2.377 1.00 64.25 193 LEU A O 1
ATOM 1559 N N . ARG A 1 194 ? -6.830 -18.862 -3.232 1.00 63.41 194 ARG A N 1
ATOM 1560 C CA . ARG A 1 194 ? -6.371 -18.417 -4.548 1.00 63.41 194 ARG A CA 1
ATOM 1561 C C . ARG A 1 194 ? -7.278 -19.006 -5.624 1.00 63.41 194 ARG A C 1
ATOM 1563 O O . ARG A 1 194 ? -7.649 -20.175 -5.506 1.00 63.41 194 ARG A O 1
ATOM 1570 N N . PRO A 1 195 ? -7.597 -18.254 -6.688 1.00 60.19 195 PRO A N 1
ATOM 1571 C CA . PRO A 1 195 ? -8.134 -18.859 -7.897 1.00 60.19 195 PRO A CA 1
ATOM 1572 C C . PRO A 1 195 ? -7.149 -19.930 -8.374 1.00 60.19 195 PRO A C 1
ATOM 1574 O O . PRO A 1 195 ? -5.945 -19.667 -8.464 1.00 60.19 195 PRO A O 1
ATOM 1577 N N . LYS A 1 196 ? -7.625 -21.149 -8.636 1.00 55.91 196 LYS A N 1
ATOM 1578 C CA . LYS A 1 196 ? -6.822 -22.141 -9.346 1.00 55.91 196 LYS A CA 1
ATOM 1579 C C . LYS A 1 196 ? -6.552 -21.543 -10.727 1.00 55.91 196 LYS A C 1
ATOM 1581 O O . LYS A 1 196 ? -7.501 -21.211 -11.438 1.00 55.91 196 LYS A O 1
ATOM 1586 N N . ALA A 1 197 ? -5.277 -21.336 -11.066 1.00 56.72 197 ALA A N 1
ATOM 1587 C CA . ALA A 1 197 ? -4.912 -21.002 -12.436 1.00 56.72 197 ALA A CA 1
ATOM 1588 C C . ALA A 1 197 ? -5.572 -22.053 -13.333 1.00 56.72 197 ALA A C 1
ATOM 1590 O O . ALA A 1 197 ? -5.554 -23.235 -12.978 1.00 56.72 197 ALA A O 1
ATOM 1591 N N . LYS A 1 198 ? -6.221 -21.622 -14.423 1.00 50.56 198 LYS A N 1
ATOM 1592 C CA . LYS A 1 198 ? -6.607 -22.569 -15.468 1.00 50.56 198 LYS A CA 1
ATOM 1593 C C . LYS A 1 198 ? -5.314 -23.280 -15.822 1.00 50.56 198 LYS A C 1
ATOM 1595 O O . LYS A 1 198 ? -4.386 -22.612 -16.269 1.00 50.56 198 LYS A O 1
ATOM 1600 N N . ASP A 1 199 ? -5.249 -24.570 -15.497 1.00 46.72 199 ASP A N 1
ATOM 1601 C CA . ASP A 1 199 ? -4.190 -25.440 -15.972 1.00 46.72 199 ASP A CA 1
ATOM 1602 C C . ASP A 1 199 ? -4.090 -25.115 -17.466 1.00 46.72 199 ASP A C 1
ATOM 1604 O O . ASP A 1 199 ? -5.120 -25.133 -18.154 1.00 46.72 199 ASP A O 1
ATOM 1608 N N . GLU A 1 200 ? -2.917 -24.634 -17.903 1.00 45.06 200 GLU A N 1
ATOM 1609 C CA . GLU A 1 200 ? -2.625 -24.445 -19.319 1.00 45.06 200 GLU A CA 1
ATOM 1610 C C . GLU A 1 200 ? -3.183 -25.682 -19.991 1.00 45.06 200 GLU A C 1
ATOM 1612 O O . GLU A 1 200 ? -2.851 -26.801 -19.588 1.00 45.06 200 GLU A O 1
ATOM 1617 N N . VAL A 1 201 ? -4.150 -25.477 -20.890 1.00 47.19 201 VAL A N 1
ATOM 1618 C CA . VAL A 1 201 ? -4.636 -26.549 -21.741 1.00 47.19 201 VAL A CA 1
ATOM 1619 C C . VAL A 1 201 ? -3.360 -27.101 -22.328 1.00 47.19 201 VAL A C 1
ATOM 1621 O O . VAL A 1 201 ? -2.697 -26.404 -23.090 1.00 47.19 201 VAL A O 1
ATOM 1624 N N . SER A 1 202 ? -2.961 -28.275 -21.847 1.00 47.28 202 SER A N 1
ATOM 1625 C CA . SER A 1 202 ? -1.882 -29.046 -22.409 1.00 47.28 202 SER A CA 1
ATOM 1626 C C . SER A 1 202 ? -2.278 -29.173 -23.862 1.00 47.28 202 SER A C 1
ATOM 1628 O O . SER A 1 202 ? -3.184 -29.953 -24.176 1.00 47.28 202 SER A O 1
ATOM 1630 N N . GLU A 1 203 ? -1.712 -28.321 -24.717 1.00 48.53 203 GLU A N 1
ATOM 1631 C CA . GLU A 1 203 ? -1.814 -28.525 -26.143 1.00 48.53 203 GLU A CA 1
ATOM 1632 C C . GLU A 1 203 ? -1.370 -29.972 -26.327 1.00 48.53 203 GLU A C 1
ATOM 1634 O O . GLU A 1 203 ? -0.299 -30.342 -25.822 1.00 48.53 203 GLU A O 1
ATOM 1639 N N . PRO A 1 204 ? -2.227 -30.841 -26.892 1.00 48.00 204 PRO A N 1
ATOM 1640 C CA . PRO A 1 204 ? -1.822 -32.204 -27.156 1.00 48.00 204 PRO A CA 1
ATOM 1641 C C . PRO A 1 204 ? -0.535 -32.089 -27.957 1.00 48.00 204 PRO A C 1
ATOM 1643 O O . PRO A 1 204 ? -0.519 -31.449 -29.007 1.00 48.00 204 PRO A O 1
ATOM 1646 N N . SER A 1 205 ? 0.560 -32.596 -27.385 1.00 52.38 205 SER A N 1
ATOM 1647 C CA . SER A 1 205 ? 1.889 -32.419 -27.945 1.00 52.38 205 SER A CA 1
ATOM 1648 C C . SER A 1 205 ? 1.824 -32.730 -29.433 1.00 52.38 205 SER A C 1
ATOM 1650 O O . SER A 1 205 ? 1.416 -33.829 -29.814 1.00 52.38 205 SER A O 1
ATOM 1652 N N . ALA A 1 206 ? 2.238 -31.784 -30.276 1.00 55.38 206 ALA A N 1
ATOM 1653 C CA . ALA A 1 206 ? 2.281 -31.944 -31.730 1.00 55.38 206 ALA A CA 1
ATOM 1654 C C . ALA A 1 206 ? 3.058 -33.209 -32.181 1.00 55.38 206 ALA A C 1
ATOM 1656 O O . ALA A 1 206 ? 2.963 -33.634 -33.332 1.00 55.38 206 ALA A O 1
ATOM 1657 N N . SER A 1 207 ? 3.776 -33.875 -31.265 1.00 55.72 207 SER A N 1
ATOM 1658 C CA . SER A 1 207 ? 4.369 -35.199 -31.467 1.00 55.72 207 SER A CA 1
ATOM 1659 C C . SER A 1 207 ? 3.357 -36.344 -31.650 1.00 55.72 207 SER A C 1
ATOM 1661 O O . SER A 1 207 ? 3.696 -37.335 -32.292 1.00 55.72 207 SER A O 1
ATOM 1663 N N . ALA A 1 208 ? 2.120 -36.237 -31.150 1.00 54.12 208 ALA A N 1
ATOM 1664 C CA . ALA A 1 208 ? 1.104 -37.282 -31.311 1.00 54.12 208 ALA A CA 1
ATOM 1665 C C . ALA A 1 208 ? 0.413 -37.221 -32.685 1.00 54.12 208 ALA A C 1
ATOM 1667 O O . ALA A 1 208 ? 0.029 -38.255 -33.236 1.00 54.12 208 ALA A O 1
ATOM 1668 N N . GLU A 1 209 ? 0.293 -36.026 -33.267 1.00 53.34 209 GLU A N 1
ATOM 1669 C CA . GLU A 1 209 ? -0.311 -35.832 -34.588 1.00 53.34 209 GLU A CA 1
ATOM 1670 C C . GLU A 1 209 ? 0.680 -36.167 -35.715 1.00 53.34 209 GLU A C 1
ATOM 1672 O O . GLU A 1 209 ? 0.316 -36.855 -36.670 1.00 53.34 209 GLU A O 1
ATOM 1677 N N . GLY A 1 210 ? 1.971 -35.850 -35.540 1.00 54.56 210 GLY A N 1
ATOM 1678 C CA . GLY A 1 210 ? 3.036 -36.296 -36.451 1.00 54.56 210 GLY A CA 1
ATOM 1679 C C . GLY A 1 210 ? 3.199 -37.823 -36.514 1.00 54.56 210 GLY A C 1
ATOM 1680 O O . GLY A 1 210 ? 3.411 -38.383 -37.590 1.00 54.56 210 GLY A O 1
ATOM 1681 N N . ALA A 1 211 ? 3.017 -38.522 -35.387 1.00 56.12 211 ALA A N 1
ATOM 1682 C CA . ALA A 1 211 ? 3.083 -39.985 -35.339 1.00 56.12 211 ALA A CA 1
ATOM 1683 C C . ALA A 1 211 ? 1.903 -40.670 -36.057 1.00 56.12 211 ALA A C 1
ATOM 1685 O O . ALA A 1 211 ? 2.079 -41.737 -36.644 1.00 56.12 211 ALA A O 1
ATOM 1686 N N . ARG A 1 212 ? 0.709 -40.059 -36.071 1.00 57.97 212 ARG A N 1
ATOM 1687 C CA . ARG A 1 212 ? -0.452 -40.606 -36.798 1.00 57.97 212 ARG A CA 1
ATOM 1688 C C . ARG A 1 212 ? -0.341 -40.439 -38.312 1.00 57.97 212 ARG A C 1
ATOM 1690 O O . ARG A 1 212 ? -0.764 -41.328 -39.041 1.00 57.97 212 ARG A O 1
ATOM 1697 N N . VAL A 1 213 ? 0.271 -39.354 -38.789 1.00 60.22 213 VAL A N 1
ATOM 1698 C CA . VAL A 1 213 ? 0.489 -39.130 -40.231 1.00 60.22 213 VAL A CA 1
ATOM 1699 C C . VAL A 1 213 ? 1.589 -40.046 -40.786 1.00 60.22 213 VAL A C 1
ATOM 1701 O O . VAL A 1 213 ? 1.506 -40.470 -41.935 1.00 60.22 213 VAL A O 1
ATOM 1704 N N . SER A 1 214 ? 2.575 -40.425 -39.966 1.00 57.34 214 SER A N 1
ATOM 1705 C CA . SER A 1 214 ? 3.623 -41.385 -40.348 1.00 57.34 214 SER A CA 1
ATOM 1706 C C . SER A 1 214 ? 3.145 -42.839 -40.426 1.00 57.34 214 SER A C 1
ATOM 1708 O O . SER A 1 214 ? 3.789 -43.629 -41.103 1.00 57.34 214 SER A O 1
ATOM 1710 N N . ALA A 1 215 ? 2.070 -43.213 -39.730 1.00 56.09 215 ALA A N 1
ATOM 1711 C CA . ALA A 1 215 ? 1.536 -44.580 -39.747 1.00 56.09 215 ALA A CA 1
ATOM 1712 C C . ALA A 1 215 ? 0.488 -44.812 -40.856 1.00 56.09 215 ALA A C 1
ATOM 1714 O O . ALA A 1 215 ? 0.024 -45.934 -41.039 1.00 56.09 215 ALA A O 1
ATOM 1715 N N . ALA A 1 216 ? 0.096 -43.750 -41.568 1.00 59.41 216 ALA A N 1
ATOM 1716 C CA . ALA A 1 216 ? -0.900 -43.770 -42.641 1.00 59.41 216 ALA A CA 1
ATOM 1717 C C . ALA A 1 216 ? -0.293 -43.584 -44.051 1.00 59.41 216 ALA A C 1
ATOM 1719 O O . ALA A 1 216 ? -1.037 -43.397 -45.014 1.00 59.41 216 ALA A O 1
ATOM 1720 N N . ARG A 1 217 ? 1.039 -43.614 -44.173 1.00 53.12 217 ARG A N 1
ATOM 1721 C CA . ARG A 1 217 ? 1.794 -43.662 -45.435 1.00 53.12 217 ARG A CA 1
ATOM 1722 C C . ARG A 1 217 ? 2.601 -44.948 -45.492 1.00 53.12 217 ARG A C 1
ATOM 1724 O O . ARG A 1 217 ? 2.738 -45.469 -46.617 1.00 53.12 217 ARG A O 1
#

Secondary structure (DSSP, 8-state):
-----EEEPPHHHHHHHHHHHHHHHHHHHHTT--HHHHHHHHHHHHHHHHHHHHHHHHHHHHHSPPPPP--SS-HHHHHHHHHHHHHHHIIIIIIHHHHHHHHHHHHHS-SSSS--TTHHHHHHHHHHHHHHHHHHHHHHHHHHHTT---TTHHHHHHHHHHHHHHHHHHHHHTT--HHHHHHHHHHHHT--EEEPP-----PPPHHHHHHHHHT--